Protein AF-A0A6G0IVD2-F1 (afdb_monomer_lite)

Sequence (302 aa):
MQTMTFAIKEINQRSDLLPQLKLGFHIRDSCDDIPVSLRASFLLVNGQPESVHRDKGPESNLGCAAVQRTVSPVIIGDAASGVSMALLRSLGSFHIPLMASSKVIINFSGESEMQGILKEIQHRNITGLQWIASEAWATAKSLWTKFGHLLTGTLGFAIRRADVIPGLENHLTSLRPSYIHESAFLAEFWEEMFNCRLNGSVNSHSHDGDNYLDRLPCKGTEDLNDIYSPYSDVTQLRVSYNVYKAVYLVAHALQDMSNCIVGQGPFFPNGTCADPKLFKPWQLIHYMKRANFSALGEKVKF

InterPro domains:
  IPR000068 GPCR, family 3, extracellular calcium-sensing receptor-related [PR00592] (115-130)
  IPR000068 GPCR, family 3, extracellular calcium-sensing receptor-related [PR00592] (150-168)
  IPR000068 GPCR, family 3, extracellular calcium-sensing receptor-related [PR00592] (265-282)
  IPR000068 GPCR, family 3, extracellular calcium-sensing receptor-related [PTHR24061] (101-295)
  IPR000337 GPCR, family 3 [PR00248] (12-31)
  IPR000337 GPCR, family 3 [PR00248] (75-101)
  IPR001828 Receptor, ligand binding region [PF01094] (2-99)
  IPR001828 Receptor, ligand binding region [PF01094] (102-302)
  IPR028082 Periplasmic binding protein-like I [SSF53822] (2-302)

Foldseek 3Di:
DVVVVVVQVVQQPDCVHPVPDHDDDDDDDCVLDQVSLLVVLVCLQVLDDDPDPDPDDDDDPPPPPPPPRDRDQEAEDDQDQVNQVSNCVVCVVVVRHYHYPANEDEDDDAPVVVVVVLVVCVVVVPADHEYEYEQRCPPPVVCCVVRVRRCPNYHYDHFDFDDQDPCPLVVQFVDAPVVCVVDLVSQVVVCVQVVAHEPPRPDQDDDDPDGNVPHHHDPRPDTPVVGDDPSSPRVGDGVVVVVVVVVVLLVQLLVCLVVQDQQCAPDDDRRHGAHSVDGDPVNSVVSSQAGWDDDNNDIDHD

Organism: Larimichthys crocea (NCBI:txid215358)

Secondary structure (DSSP, 8-state):
-HHHHHHHHHHHH-SSSSTT----------TT-HHHHHHHHHHHHH-PPP-------------GGGS-----S-EE--SSHHHHHHHHHHHGGGT--EE-S--EEEE---HHHHHHHHHHHHHTT----EEEE-HHHHT-HHHHHHHHHHHTT-EE--PPPPPPPTTHHHHHHT--HHHHTT-HHHHHHHHHHHT-B-TT-------TT--GGGSPBP-S---GGGS--TTT-GGG-SHHHHHHHHHHHHHHHHHHHHTPPTTSSSBTTTTBPPPTTS--HHHHHHHHTT-EEEETTEEEE-

Radius of gyration: 32.36 Å; chains: 1; bounding box: 95×43×79 Å

Structure (mmCIF, N/CA/C/O backbone):
data_AF-A0A6G0IVD2-F1
#
_entry.id   AF-A0A6G0IVD2-F1
#
loop_
_atom_site.group_PDB
_atom_site.id
_atom_site.type_symbol
_atom_site.label_atom_id
_atom_site.label_alt_id
_atom_site.label_comp_id
_atom_site.label_asym_id
_atom_site.label_entity_id
_atom_site.label_seq_id
_atom_site.pdbx_PDB_ins_code
_atom_site.Cartn_x
_atom_site.Cartn_y
_atom_site.Cartn_z
_atom_site.occupancy
_atom_site.B_iso_or_equiv
_atom_site.auth_seq_id
_atom_site.auth_comp_id
_atom_site.auth_asym_id
_atom_site.auth_atom_id
_atom_site.pdbx_PDB_model_num
ATOM 1 N N . MET A 1 1 ? -39.033 0.202 12.783 1.00 75.81 1 MET A N 1
ATOM 2 C CA . MET A 1 1 ? -40.284 0.460 13.536 1.00 75.81 1 MET A CA 1
ATOM 3 C C . MET A 1 1 ? -41.008 -0.823 13.963 1.00 75.81 1 MET A C 1
ATOM 5 O O . MET A 1 1 ? -41.008 -1.117 15.149 1.00 75.81 1 MET A O 1
ATOM 9 N N . GLN A 1 2 ? -41.584 -1.606 13.038 1.00 80.69 2 GLN A N 1
ATOM 10 C CA . GLN A 1 2 ? -42.438 -2.764 13.380 1.00 80.69 2 GLN A CA 1
ATOM 11 C C . GLN A 1 2 ? -41.741 -3.825 14.247 1.00 80.69 2 GLN A C 1
ATOM 13 O O . GLN A 1 2 ? -42.339 -4.340 15.187 1.00 80.69 2 GLN A O 1
ATOM 18 N N . THR A 1 3 ? -40.454 -4.082 14.004 1.00 80.69 3 THR A N 1
ATOM 19 C CA . THR A 1 3 ? -39.644 -5.014 14.804 1.00 80.69 3 THR A CA 1
ATOM 20 C C . THR A 1 3 ? -39.558 -4.612 16.280 1.00 80.69 3 THR A C 1
ATOM 22 O O . THR A 1 3 ? -39.657 -5.468 17.151 1.00 80.69 3 THR A O 1
ATOM 25 N N . MET A 1 4 ? -39.447 -3.312 16.580 1.00 76.62 4 MET A N 1
ATOM 26 C CA . MET A 1 4 ? -39.421 -2.808 17.961 1.00 76.62 4 MET A CA 1
ATOM 27 C C . MET A 1 4 ? -40.773 -3.024 18.648 1.00 76.62 4 MET A C 1
ATOM 29 O O . MET A 1 4 ? -40.829 -3.500 19.779 1.00 76.62 4 MET A O 1
ATOM 33 N N . THR A 1 5 ? -41.873 -2.731 17.948 1.00 84.62 5 THR A N 1
ATOM 34 C CA . THR A 1 5 ? -43.230 -2.970 18.459 1.00 84.62 5 THR A CA 1
ATOM 35 C C . THR A 1 5 ? -43.494 -4.456 18.699 1.00 84.62 5 THR A C 1
ATOM 37 O O . THR A 1 5 ? -44.097 -4.809 19.712 1.00 84.62 5 THR A O 1
ATOM 40 N N . PHE A 1 6 ? -43.043 -5.325 17.792 1.00 88.81 6 PHE A N 1
ATOM 41 C CA . PHE A 1 6 ? -43.153 -6.774 17.939 1.00 88.81 6 PHE A CA 1
ATOM 42 C C . PHE A 1 6 ? -42.376 -7.274 19.164 1.00 88.81 6 PHE A C 1
ATOM 44 O O . PHE A 1 6 ? -42.973 -7.912 20.028 1.00 88.81 6 PHE A O 1
ATOM 51 N N . ALA A 1 7 ? -41.098 -6.902 19.295 1.00 84.62 7 ALA A N 1
ATOM 52 C CA . ALA A 1 7 ? -40.253 -7.322 20.413 1.00 84.62 7 ALA A CA 1
ATOM 53 C C . ALA A 1 7 ? -40.825 -6.892 21.774 1.00 84.62 7 ALA A C 1
ATOM 55 O O . ALA A 1 7 ? -40.845 -7.675 22.718 1.00 84.62 7 ALA A O 1
ATOM 56 N N . ILE A 1 8 ? -41.364 -5.673 21.877 1.00 85.81 8 ILE A N 1
ATOM 57 C CA . ILE A 1 8 ? -42.001 -5.200 23.115 1.00 85.81 8 ILE A CA 1
ATOM 58 C C . ILE A 1 8 ? -43.264 -6.004 23.444 1.00 85.81 8 ILE A C 1
ATOM 60 O O . ILE A 1 8 ? -43.488 -6.348 24.605 1.00 85.81 8 ILE A O 1
ATOM 64 N N . LYS A 1 9 ? -44.093 -6.319 22.442 1.00 89.12 9 LYS A N 1
ATOM 65 C CA . LYS A 1 9 ? -45.284 -7.158 22.644 1.00 89.12 9 LYS A CA 1
ATOM 66 C C . LYS A 1 9 ? -44.904 -8.559 23.113 1.00 89.12 9 LYS A C 1
ATOM 68 O O . LYS A 1 9 ? -45.531 -9.052 24.044 1.00 89.12 9 LYS A O 1
ATOM 73 N N . GLU A 1 10 ? -43.878 -9.150 22.509 1.00 93.38 10 GLU A N 1
ATOM 74 C CA . GLU A 1 10 ? -43.356 -10.463 22.888 1.00 93.38 10 GLU A CA 1
ATOM 75 C C . GLU A 1 10 ? -42.824 -10.462 24.330 1.00 93.38 10 GLU A C 1
ATOM 77 O O . GLU A 1 10 ? -43.251 -11.283 25.139 1.00 93.38 10 GLU A O 1
ATOM 82 N N . ILE A 1 11 ? -41.975 -9.491 24.699 1.00 87.44 11 ILE A N 1
ATOM 83 C CA . ILE A 1 11 ? -41.446 -9.358 26.069 1.00 87.44 11 ILE A CA 1
ATOM 84 C C . ILE A 1 11 ? -42.587 -9.197 27.075 1.00 87.44 11 ILE A C 1
ATOM 86 O O . ILE A 1 11 ? -42.607 -9.870 28.098 1.00 87.44 11 ILE A O 1
ATOM 90 N N . ASN A 1 12 ? -43.583 -8.366 26.767 1.00 89.75 12 ASN A N 1
ATOM 91 C CA . ASN A 1 12 ? -44.727 -8.157 27.651 1.00 89.75 12 ASN A CA 1
ATOM 92 C C . ASN A 1 12 ? -45.618 -9.403 27.815 1.00 89.75 12 ASN A C 1
ATOM 94 O O . ASN A 1 12 ? -46.465 -9.408 28.711 1.00 89.75 12 ASN A O 1
ATOM 98 N N . GLN A 1 13 ? -45.489 -10.420 26.960 1.00 91.75 13 GLN A N 1
ATOM 99 C CA . GLN A 1 13 ? -46.221 -11.689 27.056 1.00 91.75 13 GLN A CA 1
ATOM 100 C C . GLN A 1 13 ? -45.436 -12.778 27.798 1.00 91.75 13 GLN A C 1
ATOM 102 O O . GLN A 1 13 ? -46.017 -13.798 28.166 1.00 91.75 13 GLN A O 1
ATOM 107 N N . ARG A 1 14 ? -44.140 -12.568 28.045 1.00 92.12 14 ARG A N 1
ATOM 108 C CA . ARG A 1 14 ? -43.290 -13.515 28.764 1.00 92.12 14 ARG A CA 1
ATOM 109 C C . ARG A 1 14 ? -43.532 -13.448 30.269 1.00 92.12 14 ARG A C 1
ATOM 111 O O . ARG A 1 14 ? -43.617 -12.376 30.858 1.00 92.12 14 ARG A O 1
ATOM 118 N N . SER A 1 15 ? -43.618 -14.615 30.902 1.00 89.94 15 SER A N 1
ATOM 119 C CA . SER A 1 15 ? -43.735 -14.746 32.361 1.00 89.94 15 SER A CA 1
ATOM 120 C C . SER A 1 15 ? -42.379 -14.833 33.064 1.00 89.94 15 SER A C 1
ATOM 122 O O . SER A 1 15 ? -42.303 -14.681 34.278 1.00 89.94 15 SER A O 1
ATOM 124 N N . ASP A 1 16 ? -41.310 -15.102 32.317 1.00 89.56 16 ASP A N 1
ATOM 125 C CA . ASP A 1 16 ? -39.945 -15.261 32.820 1.00 89.56 16 ASP A CA 1
ATOM 126 C C . ASP A 1 16 ? -39.105 -13.977 32.712 1.00 89.56 16 ASP A C 1
ATOM 128 O O . ASP A 1 16 ? -38.050 -13.871 33.333 1.00 89.56 16 ASP A O 1
ATOM 132 N N . LEU A 1 17 ? -39.582 -12.979 31.962 1.00 71.81 17 LEU A N 1
ATOM 133 C CA . LEU A 1 17 ? -38.894 -11.714 31.735 1.00 71.81 17 LEU A CA 1
ATOM 134 C C . LEU A 1 17 ? -39.847 -10.544 31.995 1.00 71.81 17 LEU A C 1
ATOM 136 O O . LEU A 1 17 ? -40.847 -10.396 31.308 1.00 71.81 17 LEU A O 1
ATOM 140 N N . LEU A 1 18 ? -39.509 -9.702 32.977 1.00 80.12 18 LEU A N 1
ATOM 141 C CA . LEU A 1 18 ? -40.326 -8.562 33.423 1.00 80.12 18 LEU A CA 1
ATOM 142 C C . LEU A 1 18 ? -41.772 -8.928 33.851 1.00 80.12 18 LEU A C 1
ATOM 144 O O . LEU A 1 18 ? -42.707 -8.216 33.495 1.00 80.12 18 LEU A O 1
ATOM 148 N N . PRO A 1 19 ? -41.998 -9.966 34.681 1.00 77.75 19 PRO A N 1
ATOM 149 C CA . PRO A 1 19 ? -43.351 -10.446 35.002 1.00 77.75 19 PRO A CA 1
ATOM 150 C C . PRO A 1 19 ? -44.253 -9.416 35.704 1.00 77.75 19 PRO A C 1
ATOM 152 O O . PRO A 1 19 ? -45.474 -9.543 35.674 1.00 77.75 19 PRO A O 1
ATOM 155 N N . GLN A 1 20 ? -43.665 -8.399 36.342 1.00 85.69 20 GLN A N 1
ATOM 156 C CA . GLN A 1 20 ? -44.378 -7.345 37.077 1.00 85.69 20 GLN A CA 1
ATOM 157 C C . GLN A 1 20 ? -44.315 -5.973 36.386 1.00 85.69 20 GLN A C 1
ATOM 159 O O . GLN A 1 20 ? -44.771 -4.979 36.947 1.00 85.69 20 GLN A O 1
ATOM 164 N N . LEU A 1 21 ? -43.742 -5.894 35.181 1.00 81.38 21 LEU A N 1
ATOM 165 C CA . LEU A 1 21 ? -43.544 -4.640 34.458 1.00 81.38 21 LEU A CA 1
ATOM 166 C C . LEU A 1 21 ? -44.062 -4.769 33.023 1.00 81.38 21 LEU A C 1
ATOM 168 O O . LEU A 1 21 ? -43.983 -5.824 32.403 1.00 81.38 21 LEU A O 1
ATOM 172 N N . LYS A 1 22 ? -44.597 -3.673 32.479 1.00 81.44 22 LYS A N 1
ATOM 173 C CA . LYS A 1 22 ? -44.990 -3.586 31.069 1.00 81.44 22 LYS A CA 1
ATOM 174 C C . LYS A 1 22 ? -44.161 -2.513 30.387 1.00 81.44 22 LYS A C 1
ATOM 176 O O . LYS A 1 22 ? -44.153 -1.361 30.815 1.00 81.44 22 LYS A O 1
ATOM 181 N N . LEU A 1 23 ? -43.475 -2.895 29.320 1.00 81.00 23 LEU A N 1
ATOM 182 C CA . LEU A 1 23 ? -42.737 -1.974 28.470 1.00 81.00 23 LEU A CA 1
ATOM 183 C C . LEU A 1 23 ? -43.711 -1.216 27.561 1.00 81.00 23 LEU A C 1
ATOM 185 O O . LEU A 1 23 ? -44.503 -1.828 26.840 1.00 81.00 23 LEU A O 1
ATOM 189 N N . GLY A 1 24 ? -43.636 0.113 27.594 1.00 80.06 24 GLY A N 1
ATOM 190 C CA . GLY A 1 24 ? -44.253 1.011 26.616 1.00 80.06 24 GLY A CA 1
ATOM 191 C C . GLY A 1 24 ? -43.227 1.510 25.595 1.00 80.06 24 GLY A C 1
ATOM 192 O O . GLY A 1 24 ? -42.028 1.288 25.750 1.00 80.06 24 GLY A O 1
ATOM 193 N N . PHE A 1 25 ? -43.684 2.196 24.548 1.00 79.56 25 PHE A N 1
ATOM 194 C CA . PHE A 1 25 ? -42.800 2.824 23.565 1.00 79.56 25 PHE A CA 1
ATOM 195 C C . PHE A 1 25 ? -43.390 4.117 23.013 1.00 79.56 25 PHE A C 1
ATOM 197 O O . PHE A 1 25 ? -44.599 4.229 22.822 1.00 79.56 25 PHE A O 1
ATOM 204 N N . HIS A 1 26 ? -42.509 5.057 22.680 1.00 78.62 26 HIS A N 1
ATOM 205 C CA . HIS A 1 26 ? -42.806 6.218 21.852 1.00 78.62 26 HIS A CA 1
ATOM 206 C C . HIS A 1 26 ? -41.935 6.134 20.599 1.00 78.62 26 HIS A C 1
ATOM 208 O O . HIS A 1 26 ? -40.718 5.999 20.700 1.00 78.62 26 HIS A O 1
ATOM 214 N N . ILE A 1 27 ? -42.555 6.189 19.423 1.00 78.81 27 ILE A N 1
ATOM 215 C CA . ILE A 1 27 ? -41.851 6.116 18.141 1.00 78.81 27 ILE A CA 1
ATOM 216 C C . ILE A 1 27 ? -41.945 7.484 17.475 1.00 78.81 27 ILE A C 1
ATOM 218 O O . ILE A 1 27 ? -43.021 8.078 17.411 1.00 78.81 27 ILE A O 1
ATOM 222 N N . ARG A 1 28 ? -40.806 7.975 16.993 1.00 79.62 28 ARG A N 1
ATOM 223 C CA . ARG A 1 28 ? -40.687 9.207 16.216 1.00 79.62 28 ARG A CA 1
ATOM 224 C C . ARG A 1 28 ? -39.923 8.903 14.934 1.00 79.62 28 ARG A C 1
ATOM 226 O O . ARG A 1 28 ? -39.031 8.058 14.952 1.00 79.62 28 ARG A O 1
ATOM 233 N N . ASP A 1 29 ? -40.302 9.572 13.855 1.00 77.56 29 ASP A N 1
ATOM 234 C CA . ASP A 1 29 ? -39.567 9.518 12.595 1.00 77.56 29 ASP A CA 1
ATOM 235 C C . ASP A 1 29 ? -38.358 10.457 12.673 1.00 77.56 29 ASP A C 1
ATOM 237 O O . ASP A 1 29 ? -38.483 11.586 13.157 1.00 77.56 29 ASP A O 1
ATOM 241 N N . SER A 1 30 ? -37.191 9.974 12.256 1.00 76.06 30 SER A N 1
ATOM 242 C CA . SER A 1 30 ? -35.969 10.775 12.169 1.00 76.06 30 SER A CA 1
ATOM 243 C C . SER A 1 30 ? -35.808 11.449 10.809 1.00 76.06 30 SER A C 1
ATOM 245 O O . SER A 1 30 ? -35.020 12.387 10.702 1.00 76.06 30 SER A O 1
ATOM 247 N N . CYS A 1 31 ? -36.537 10.988 9.781 1.00 80.50 31 CYS A N 1
ATOM 248 C CA . CYS A 1 31 ? -36.428 11.438 8.391 1.00 80.50 31 CYS A CA 1
ATOM 249 C C . CYS A 1 31 ? -34.998 11.402 7.810 1.00 80.50 31 CYS A C 1
ATOM 251 O O . CYS A 1 31 ? -34.747 12.067 6.808 1.00 80.50 31 CYS A O 1
ATOM 253 N N . ASP A 1 32 ? -34.070 10.669 8.442 1.00 71.69 32 ASP A N 1
ATOM 254 C CA . ASP A 1 32 ? -32.624 10.723 8.166 1.00 71.69 32 ASP A CA 1
ATOM 255 C C . ASP A 1 32 ? -32.038 12.159 8.196 1.00 71.69 32 ASP A C 1
ATOM 257 O O . ASP A 1 32 ? -31.077 12.487 7.500 1.00 71.69 32 ASP A O 1
ATOM 261 N N . ASP A 1 33 ? -32.630 13.049 9.005 1.00 80.56 33 ASP A N 1
ATOM 262 C CA . ASP A 1 33 ? -32.243 14.458 9.124 1.00 80.56 33 ASP A CA 1
ATOM 263 C C . ASP A 1 33 ? -31.848 14.811 10.567 1.00 80.56 33 ASP A C 1
ATOM 265 O O . ASP A 1 33 ? -32.563 14.534 11.535 1.00 80.56 33 ASP A O 1
ATOM 269 N N . ILE A 1 34 ? -30.683 15.448 10.727 1.00 78.81 34 ILE A N 1
ATOM 270 C CA . ILE A 1 34 ? -30.096 15.735 12.045 1.00 78.81 34 ILE A CA 1
ATOM 271 C C . ILE A 1 34 ? -30.976 16.700 12.869 1.00 78.81 34 ILE A C 1
ATOM 273 O O . ILE A 1 34 ? -31.310 16.348 14.006 1.00 78.81 34 ILE A O 1
ATOM 277 N N . PRO A 1 35 ? -31.366 17.894 12.370 1.00 84.00 35 PRO A N 1
ATOM 278 C CA . PRO A 1 35 ? -32.280 18.788 13.085 1.00 84.00 35 PRO A CA 1
ATOM 279 C C . PRO A 1 35 ? -33.613 18.144 13.483 1.00 84.00 35 PRO A C 1
ATOM 281 O O . PRO A 1 35 ? -34.048 18.306 14.630 1.00 84.00 35 PRO A O 1
ATOM 284 N N . VAL A 1 36 ? -34.254 17.409 12.567 1.00 81.44 36 VAL A N 1
ATOM 285 C CA . VAL A 1 36 ? -35.531 16.722 12.831 1.00 81.44 36 VAL A CA 1
ATOM 286 C C . VAL A 1 36 ? -35.353 15.674 13.922 1.00 81.44 36 VAL A C 1
ATOM 288 O O . VAL A 1 36 ? -36.104 15.671 14.904 1.00 81.44 36 VAL A O 1
ATOM 291 N N . SER A 1 37 ? -34.319 14.841 13.813 1.00 82.62 37 SER A N 1
ATOM 292 C CA . SER A 1 37 ? -34.060 13.789 14.788 1.00 82.62 37 SER A CA 1
ATOM 293 C C . SER A 1 37 ? -33.683 14.342 16.164 1.00 82.62 37 SER A C 1
ATOM 295 O O . SER A 1 37 ? -34.155 13.820 17.172 1.00 82.62 37 SER A O 1
ATOM 297 N N . LEU A 1 38 ? -32.883 15.412 16.242 1.00 83.31 38 LEU A N 1
ATOM 298 C CA . LEU A 1 38 ? -32.557 16.076 17.511 1.00 83.31 38 LEU A CA 1
ATOM 299 C C . LEU A 1 38 ? -33.809 16.629 18.184 1.00 83.31 38 LEU A C 1
ATOM 301 O O . LEU A 1 38 ? -34.017 16.409 19.379 1.00 83.31 38 LEU A O 1
ATOM 305 N N . ARG A 1 39 ? -34.673 17.308 17.419 1.00 83.12 39 ARG A N 1
ATOM 306 C CA . ARG A 1 39 ? -35.954 17.808 17.926 1.00 83.12 39 ARG A CA 1
ATOM 307 C C . ARG A 1 39 ? -36.810 16.659 18.453 1.00 83.12 39 ARG A C 1
ATOM 309 O O . ARG A 1 39 ? -37.307 16.745 19.574 1.00 83.12 39 ARG A O 1
ATOM 316 N N . ALA A 1 40 ? -36.948 15.580 17.685 1.00 81.06 40 ALA A N 1
ATOM 317 C CA . ALA A 1 40 ? -37.699 14.397 18.090 1.00 81.06 40 ALA A CA 1
ATOM 318 C C . ALA A 1 40 ? -37.148 13.781 19.387 1.00 81.06 40 ALA A C 1
ATOM 320 O O . ALA A 1 40 ? -37.921 13.497 20.304 1.00 81.06 40 ALA A O 1
ATOM 321 N N . SER A 1 41 ? -35.826 13.643 19.508 1.00 80.19 41 SER A N 1
ATOM 322 C CA . SER A 1 41 ? -35.181 13.149 20.724 1.00 80.19 41 SER A CA 1
ATOM 323 C C . SER A 1 41 ? -35.415 14.061 21.925 1.00 80.19 41 SER A C 1
ATOM 325 O O . SER A 1 41 ? -35.804 13.569 22.979 1.00 80.19 41 SER A O 1
ATOM 327 N N . PHE A 1 42 ? -35.277 15.382 21.790 1.00 80.50 42 PHE A N 1
ATOM 328 C CA . PHE A 1 42 ? -35.569 16.294 22.900 1.00 80.50 42 PHE A CA 1
ATOM 329 C C . PHE A 1 42 ? -37.040 16.257 23.326 1.00 80.50 42 PHE A C 1
ATOM 331 O O . PHE A 1 42 ? -37.322 16.363 24.517 1.00 80.50 42 PHE A O 1
ATOM 338 N N . LEU A 1 43 ? -37.981 16.046 22.400 1.00 78.19 43 LEU A N 1
ATOM 339 C CA . LEU A 1 43 ? -39.391 15.844 22.753 1.00 78.19 43 LEU A CA 1
ATOM 340 C C . LEU A 1 43 ? -39.605 14.537 23.539 1.00 78.19 43 LEU A C 1
ATOM 342 O O . LEU A 1 43 ? -40.407 14.521 24.472 1.00 78.19 43 LEU A O 1
ATOM 346 N N . LEU A 1 44 ? -38.873 13.465 23.211 1.00 76.38 44 LEU A N 1
ATOM 347 C CA . LEU A 1 44 ? -38.909 12.196 23.956 1.00 76.38 44 LEU A CA 1
ATOM 348 C C . LEU A 1 44 ? -38.330 12.332 25.373 1.00 76.38 44 LEU A C 1
ATOM 350 O O . LEU A 1 44 ? -38.863 11.741 26.314 1.00 76.38 44 LEU A O 1
ATOM 354 N N . VAL A 1 45 ? -37.270 13.127 25.522 1.00 78.19 45 VAL A N 1
ATOM 355 C CA . VAL A 1 45 ? -36.562 13.352 26.792 1.00 78.19 45 VAL A CA 1
ATOM 356 C C . VAL A 1 45 ? -37.282 14.349 27.696 1.00 78.19 45 VAL A C 1
ATOM 358 O O . VAL A 1 45 ? -37.378 14.138 28.898 1.00 78.19 45 VAL A O 1
ATOM 361 N N . ASN A 1 46 ? -37.821 15.429 27.135 1.00 73.00 46 ASN A N 1
ATOM 362 C CA . ASN A 1 46 ? -38.500 16.463 27.919 1.00 73.00 46 ASN A CA 1
ATOM 363 C C . ASN A 1 46 ? -39.994 16.171 28.110 1.00 73.00 46 ASN A C 1
ATOM 365 O O . ASN A 1 46 ? -40.671 16.893 28.841 1.00 73.00 46 ASN A O 1
ATOM 369 N N . GLY A 1 47 ? -40.540 15.164 27.418 1.00 64.62 47 GLY A N 1
ATOM 370 C CA . GLY A 1 47 ? -41.968 14.846 27.445 1.00 64.62 47 GLY A CA 1
ATOM 371 C C . GLY A 1 47 ? -42.859 15.973 26.907 1.00 64.62 47 GLY A C 1
ATOM 372 O O . GLY A 1 47 ? -44.047 16.011 27.226 1.00 64.62 47 GLY A O 1
ATOM 373 N N . GLN A 1 48 ? -42.315 16.918 26.128 1.00 59.69 48 GLN A N 1
ATOM 374 C CA . GLN A 1 48 ? -43.087 18.035 25.578 1.00 59.69 48 GLN A CA 1
ATOM 375 C C . GLN A 1 48 ? -43.898 17.611 24.340 1.00 59.69 48 GLN A C 1
ATOM 377 O O . GLN A 1 48 ? -43.419 16.815 23.528 1.00 59.69 48 GLN A O 1
ATOM 382 N N . PRO A 1 49 ? -45.129 18.132 24.165 1.00 55.97 49 PRO A N 1
ATOM 383 C CA . PRO A 1 49 ? -45.884 17.923 22.941 1.00 55.97 49 PRO A CA 1
ATOM 384 C C . PRO A 1 49 ? -45.240 18.684 21.781 1.00 55.97 49 PRO A C 1
ATOM 386 O O . PRO A 1 49 ? -44.674 19.763 21.946 1.00 55.97 49 PRO A O 1
ATOM 389 N N . GLU A 1 50 ? -45.377 18.130 20.585 1.00 53.31 50 GLU A N 1
ATOM 390 C CA . GLU A 1 50 ? -45.044 18.846 19.365 1.00 53.31 50 GLU A CA 1
ATOM 391 C C . GLU A 1 50 ? -46.043 19.996 19.192 1.00 53.31 50 GLU A C 1
ATOM 393 O O . GLU A 1 50 ? -47.253 19.803 19.332 1.00 53.31 50 GLU A O 1
ATOM 398 N N . SER A 1 51 ? -45.548 21.210 18.956 1.00 51.25 51 SER A N 1
ATOM 399 C CA . SER A 1 51 ? -46.393 22.374 18.705 1.00 51.25 51 SER A CA 1
ATOM 400 C C . SER A 1 51 ? -47.103 22.188 17.364 1.00 51.25 51 SER A C 1
ATOM 402 O O . SER A 1 51 ? -46.582 22.573 16.318 1.00 51.25 51 SER A O 1
ATOM 404 N N . VAL A 1 52 ? -48.282 21.571 17.380 1.00 48.38 52 VAL A N 1
ATOM 405 C CA . VAL A 1 52 ? -49.167 21.555 16.216 1.00 48.38 52 VAL A CA 1
ATOM 406 C C . VAL A 1 52 ? -49.595 23.000 15.985 1.00 48.38 52 VAL A C 1
ATOM 408 O O . VAL A 1 52 ? -50.295 23.581 16.819 1.00 48.38 52 VAL A O 1
ATOM 411 N N . HIS A 1 53 ? -49.155 23.604 14.880 1.00 41.25 53 HIS A N 1
ATOM 412 C CA . HIS A 1 53 ? -49.781 24.825 14.390 1.00 41.25 53 HIS A CA 1
ATOM 413 C C . HIS A 1 53 ? -51.255 24.496 14.134 1.00 41.25 53 HIS A C 1
ATOM 415 O O . HIS A 1 53 ? -51.594 23.776 13.201 1.00 41.25 53 HIS A O 1
ATOM 421 N N . ARG A 1 54 ? -52.124 24.947 15.044 1.00 42.22 54 ARG A N 1
ATOM 422 C CA . ARG A 1 54 ? -53.575 24.830 14.914 1.00 42.22 54 ARG A CA 1
ATOM 423 C C . ARG A 1 54 ? -54.021 25.691 13.738 1.00 42.22 54 ARG A C 1
ATOM 425 O O . ARG A 1 54 ? -54.173 26.901 13.902 1.00 42.22 54 ARG A O 1
ATOM 432 N N . ASP A 1 55 ? -54.312 25.058 12.609 1.00 38.91 55 ASP A N 1
ATOM 433 C CA . ASP A 1 55 ? -55.386 25.562 11.764 1.00 38.91 55 ASP A CA 1
ATOM 434 C C . ASP A 1 55 ? -56.689 25.488 12.572 1.00 38.91 55 ASP A C 1
ATOM 436 O O . ASP A 1 55 ? -57.026 24.473 13.189 1.00 38.91 55 ASP A O 1
ATOM 440 N N . LYS A 1 56 ? -57.361 26.634 12.683 1.00 41.81 56 LYS A N 1
ATOM 441 C CA . LYS A 1 56 ? -58.542 26.831 13.527 1.00 41.81 56 LYS A CA 1
ATOM 442 C C . LYS A 1 56 ? -59.754 26.118 12.913 1.00 41.81 56 LYS A C 1
ATOM 444 O O . LYS A 1 56 ? -60.351 26.633 11.976 1.00 41.81 56 LYS A O 1
ATOM 449 N N . GLY A 1 57 ? -60.159 24.991 13.497 1.00 38.25 57 GLY A N 1
ATOM 450 C CA . GLY A 1 57 ? -61.479 24.368 13.318 1.00 38.25 57 GLY A CA 1
ATOM 451 C C . GLY A 1 57 ? -62.159 24.142 14.679 1.00 38.25 57 GLY A C 1
ATOM 452 O O . GLY A 1 57 ? -61.443 23.965 15.671 1.00 38.25 57 GLY A O 1
ATOM 453 N N . PRO A 1 58 ? -63.501 24.214 14.778 1.00 48.38 58 PRO A N 1
ATOM 454 C CA . PRO A 1 58 ? -64.185 24.315 16.060 1.00 48.38 58 PRO A CA 1
ATOM 455 C C . PRO A 1 58 ? -64.349 22.955 16.755 1.00 48.38 58 PRO A C 1
ATOM 457 O O . PRO A 1 58 ? -64.679 21.951 16.137 1.00 48.38 58 PRO A O 1
ATOM 460 N N . GLU A 1 59 ? -64.141 23.001 18.070 1.00 47.03 59 GLU A N 1
ATOM 461 C CA . GLU A 1 59 ? -64.706 22.126 19.104 1.00 47.03 59 GLU A CA 1
ATOM 462 C C . GLU A 1 59 ? -64.464 20.609 19.018 1.00 47.03 59 GLU A C 1
ATOM 464 O O . GLU A 1 59 ? -65.310 19.813 18.626 1.00 47.03 59 GLU A O 1
ATOM 469 N N . SER A 1 60 ? -63.360 20.188 19.640 1.00 38.69 60 SER A N 1
ATOM 470 C CA . SER A 1 60 ? -63.366 18.981 20.469 1.00 38.69 60 SER A CA 1
ATOM 471 C C . SER A 1 60 ? -62.624 19.275 21.774 1.00 38.69 60 SER A C 1
ATOM 473 O O . SER A 1 60 ? -61.407 19.473 21.771 1.00 38.69 60 SER A O 1
ATOM 475 N N . ASN A 1 61 ? -63.345 19.296 22.898 1.00 42.31 61 ASN A N 1
ATOM 476 C CA . ASN A 1 61 ? -62.817 19.495 24.257 1.00 42.31 61 ASN A CA 1
ATOM 477 C C . ASN A 1 61 ? -61.999 18.296 24.788 1.00 42.31 61 ASN A C 1
ATOM 479 O O . ASN A 1 61 ? -61.931 18.061 25.991 1.00 42.31 61 ASN A O 1
ATOM 483 N N . LEU A 1 62 ? -61.315 17.558 23.911 1.00 45.78 62 LEU A N 1
ATOM 484 C CA . LEU A 1 62 ? -60.279 16.605 24.300 1.00 45.78 62 LEU A CA 1
ATOM 485 C C . LEU A 1 62 ? -58.912 17.282 24.150 1.00 45.78 62 LEU A C 1
ATOM 487 O O . LEU A 1 62 ? -58.132 17.013 23.241 1.00 45.78 62 LEU A O 1
ATOM 491 N N . GLY A 1 63 ? -58.639 18.253 25.021 1.00 42.91 63 GLY A N 1
ATOM 492 C CA . GLY A 1 63 ? -57.318 18.868 25.073 1.00 42.91 63 GLY A CA 1
ATOM 493 C C . GLY A 1 63 ? -56.258 17.825 25.437 1.00 42.91 63 GLY A C 1
ATOM 494 O O . GLY A 1 63 ? -56.460 17.032 26.356 1.00 42.91 63 GLY A O 1
ATOM 495 N N . CYS A 1 64 ? -55.086 17.881 24.794 1.00 49.00 64 CYS A N 1
ATOM 496 C CA . CYS A 1 64 ? -53.893 17.066 25.091 1.00 49.00 64 CYS A CA 1
ATOM 497 C C . CYS A 1 64 ? -53.353 17.204 26.536 1.00 49.00 64 CYS A C 1
ATOM 499 O O . CYS A 1 64 ? -52.230 16.785 26.819 1.00 49.00 64 CYS A O 1
ATOM 501 N N . ALA A 1 65 ? -54.104 17.831 27.442 1.00 43.28 65 ALA A N 1
ATOM 502 C CA . ALA A 1 65 ? -53.826 17.944 28.866 1.00 43.28 65 ALA A CA 1
ATOM 503 C C . ALA A 1 65 ? -53.989 16.606 29.615 1.00 43.28 65 ALA A C 1
ATOM 505 O O . ALA A 1 65 ? -53.404 16.455 30.680 1.00 43.28 65 ALA A O 1
ATOM 506 N N . ALA A 1 66 ? -54.724 15.636 29.052 1.00 38.84 66 ALA A N 1
ATOM 507 C CA . ALA A 1 66 ? -55.005 14.345 29.693 1.00 38.84 66 ALA A CA 1
ATOM 508 C C . ALA A 1 66 ? -53.977 13.230 29.406 1.00 38.84 66 ALA A C 1
ATOM 510 O O . ALA A 1 66 ? -54.064 12.157 29.997 1.00 38.84 66 ALA A O 1
ATOM 511 N N . VAL A 1 67 ? -52.996 13.443 28.520 1.00 49.16 67 VAL A N 1
ATOM 512 C CA . VAL A 1 67 ? -51.932 12.448 28.307 1.00 49.16 67 VAL A CA 1
ATOM 513 C C . VAL A 1 67 ? -50.885 12.651 29.391 1.00 49.16 67 VAL A C 1
ATOM 515 O O . VAL A 1 67 ? -50.156 13.641 29.370 1.00 49.16 67 VAL A O 1
ATOM 518 N N . GLN A 1 68 ? -50.820 11.733 30.352 1.00 48.31 68 GLN A N 1
ATOM 519 C CA . GLN A 1 68 ? -49.760 11.698 31.352 1.00 48.31 68 GLN A CA 1
ATOM 520 C C . GLN A 1 68 ? -48.426 11.490 30.624 1.00 48.31 68 GLN A C 1
ATOM 522 O O . GLN A 1 68 ? -48.162 10.430 30.060 1.00 48.31 68 GLN A O 1
ATOM 527 N N . ARG A 1 69 ? -47.640 12.566 30.523 1.00 58.25 69 ARG A N 1
ATOM 528 C CA . ARG A 1 69 ? -46.479 12.650 29.630 1.00 58.25 69 ARG A CA 1
ATOM 529 C C . ARG A 1 69 ? -45.288 11.960 30.278 1.00 58.25 69 ARG A C 1
ATOM 531 O O . ARG A 1 69 ? -44.662 12.514 31.177 1.00 58.25 69 ARG A O 1
ATOM 538 N N . THR A 1 70 ? -44.991 10.743 29.842 1.00 59.97 70 THR A N 1
ATOM 539 C CA . THR A 1 70 ? -43.854 9.972 30.346 1.00 59.97 70 THR A CA 1
ATOM 540 C C . THR A 1 70 ? -42.607 10.274 29.525 1.00 59.97 70 THR A C 1
ATOM 542 O O . THR A 1 70 ? -42.573 10.047 28.313 1.00 59.97 70 THR A O 1
ATOM 545 N N . VAL A 1 71 ? -41.575 10.784 30.194 1.00 73.00 71 VAL A N 1
ATOM 546 C CA . VAL A 1 71 ? -40.221 10.894 29.641 1.00 73.00 71 VAL A CA 1
ATOM 547 C C . VAL A 1 71 ? -39.742 9.506 29.222 1.00 73.00 71 VAL A C 1
ATOM 549 O O . VAL A 1 71 ? -39.998 8.524 29.918 1.00 73.00 71 VAL A O 1
ATOM 552 N N . SER A 1 72 ? -39.066 9.415 28.078 1.00 73.69 72 SER A N 1
ATOM 553 C CA . SER A 1 72 ? -38.456 8.164 27.619 1.00 73.69 72 SER A CA 1
ATOM 554 C C . SER A 1 72 ? -37.050 8.043 28.217 1.00 73.69 72 SER A C 1
ATOM 556 O O . SER A 1 72 ? -36.170 8.804 27.817 1.00 73.69 72 SER A O 1
ATOM 558 N N . PRO A 1 73 ? -36.811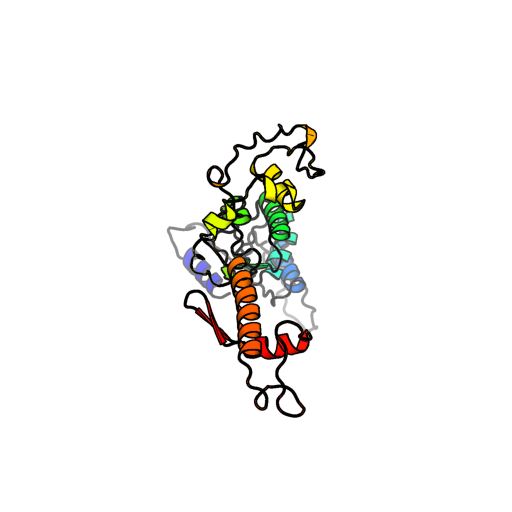 7.119 29.168 1.00 70.25 73 PRO A N 1
ATOM 559 C CA . PRO A 1 73 ? -35.513 7.001 29.834 1.00 70.25 73 PRO A CA 1
ATOM 560 C C . PRO A 1 73 ? -34.438 6.361 28.946 1.00 70.25 73 PRO A C 1
ATOM 562 O O . PRO A 1 73 ? -33.267 6.410 29.294 1.00 70.25 73 PRO A O 1
ATOM 565 N N . VAL A 1 74 ? -34.824 5.743 27.825 1.00 75.75 74 VAL A N 1
ATOM 566 C CA . VAL A 1 74 ? -33.937 5.071 26.866 1.00 75.75 74 VAL A CA 1
ATOM 567 C C . VAL A 1 74 ? -34.439 5.360 25.453 1.00 75.75 74 VAL A C 1
ATOM 569 O O . VAL A 1 74 ? -35.648 5.331 25.212 1.00 75.75 74 VAL A O 1
ATOM 572 N N . ILE A 1 75 ? -33.520 5.613 24.518 1.00 79.12 75 ILE A N 1
ATOM 573 C CA . ILE A 1 75 ? -33.827 5.837 23.099 1.00 79.12 75 ILE A CA 1
ATOM 574 C C . ILE A 1 75 ? -33.141 4.748 22.261 1.00 79.12 75 ILE A C 1
ATOM 576 O O . ILE A 1 75 ? -31.976 4.421 22.480 1.00 79.12 75 ILE A O 1
ATOM 580 N N . ILE A 1 76 ? -33.866 4.174 21.297 1.00 72.75 76 ILE A N 1
ATOM 581 C CA . ILE A 1 76 ? -33.368 3.153 20.363 1.00 72.75 76 ILE A CA 1
ATOM 582 C C . ILE A 1 76 ? -33.484 3.719 18.939 1.00 72.75 76 ILE A C 1
ATOM 584 O O . ILE A 1 76 ? -34.582 4.077 18.519 1.00 72.75 76 ILE A O 1
ATOM 588 N N . GLY A 1 77 ? -32.368 3.811 18.212 1.00 71.69 77 GLY A N 1
ATOM 589 C CA . GLY A 1 77 ? -32.229 4.519 16.928 1.00 71.69 77 GLY A CA 1
ATOM 590 C C . GLY A 1 77 ? -31.037 5.492 16.933 1.00 71.69 77 GLY A C 1
ATOM 591 O O . GLY A 1 77 ? -30.438 5.720 17.978 1.00 71.69 77 GLY A O 1
ATOM 592 N N . ASP A 1 78 ? -30.603 6.061 15.810 1.00 64.75 78 ASP A N 1
ATOM 593 C CA . ASP A 1 78 ? -31.039 5.865 14.417 1.00 64.75 78 ASP A CA 1
ATOM 594 C C . ASP A 1 78 ? -30.147 4.814 13.697 1.00 64.75 78 ASP A C 1
ATOM 596 O O . ASP A 1 78 ? -29.091 4.410 14.199 1.00 64.75 78 ASP A O 1
ATOM 600 N N . ALA A 1 79 ? -30.566 4.328 12.531 1.00 59.16 79 ALA A N 1
ATOM 601 C CA . ALA A 1 79 ? -29.755 3.529 11.617 1.00 59.16 79 ALA A CA 1
ATOM 602 C C . ALA A 1 79 ? -28.642 4.366 10.959 1.00 59.16 79 ALA A C 1
ATOM 604 O O . ALA A 1 79 ? -27.528 3.873 10.773 1.00 59.16 79 ALA A O 1
ATOM 605 N N . ALA A 1 80 ? -28.900 5.639 10.650 1.00 60.94 80 ALA A N 1
ATOM 606 C CA . ALA A 1 80 ? -27.900 6.500 10.032 1.00 60.94 80 ALA A CA 1
ATOM 607 C C . ALA A 1 80 ? -26.825 6.951 11.032 1.00 60.94 80 ALA A C 1
ATOM 609 O O . ALA A 1 80 ? -27.107 7.596 12.047 1.00 60.94 80 ALA A O 1
ATOM 610 N N . SER A 1 81 ? -25.558 6.648 10.725 1.00 64.88 81 SER A N 1
ATOM 611 C CA . SER A 1 81 ? -24.416 6.936 11.602 1.00 64.88 81 SER A CA 1
ATOM 612 C C . SER A 1 81 ? -24.296 8.426 11.948 1.00 64.88 81 SER A C 1
ATOM 614 O O . SER A 1 81 ? -23.974 8.767 13.085 1.00 64.88 81 SER A O 1
ATOM 616 N N . GLY A 1 82 ? -24.560 9.320 10.984 1.00 68.75 82 GLY A N 1
ATOM 617 C CA . GLY A 1 82 ? -24.460 10.773 11.170 1.00 68.75 82 GLY A CA 1
ATOM 618 C C . GLY A 1 82 ? -25.476 11.310 12.180 1.00 68.75 82 GLY A C 1
ATOM 619 O O . GLY A 1 82 ? -25.101 12.018 13.118 1.00 68.75 82 GLY A O 1
ATOM 620 N N . VAL A 1 83 ? -26.738 10.898 12.038 1.00 72.69 83 VAL A N 1
ATOM 621 C CA . VAL A 1 83 ? -27.829 11.247 12.957 1.00 72.69 83 VAL A CA 1
ATOM 622 C C . VAL A 1 83 ? -27.567 10.678 14.350 1.00 72.69 83 VAL A C 1
ATOM 624 O O . VAL A 1 83 ? -27.572 11.421 15.331 1.00 72.69 83 VAL A O 1
ATOM 627 N N . SER A 1 84 ? -27.214 9.395 14.445 1.00 74.44 84 SER A N 1
ATOM 628 C CA . SER A 1 84 ? -26.880 8.743 15.718 1.00 74.44 84 SER A CA 1
ATOM 629 C C . SER A 1 84 ? -25.720 9.411 16.456 1.00 74.44 84 SER A C 1
ATOM 631 O O . SER A 1 84 ? -25.766 9.554 17.678 1.00 74.44 84 SER A O 1
ATOM 633 N N . MET A 1 85 ? -24.690 9.868 15.740 1.00 71.62 85 MET A N 1
ATOM 634 C CA . MET A 1 85 ? -23.571 10.593 16.346 1.00 71.62 85 MET A CA 1
ATOM 635 C C . MET A 1 85 ? -23.967 11.990 16.832 1.00 71.62 85 MET A C 1
ATOM 637 O O . MET A 1 85 ? -23.522 12.401 17.907 1.00 71.62 85 MET A O 1
ATOM 641 N N . ALA A 1 86 ? -24.802 12.712 16.079 1.00 75.69 86 ALA A N 1
ATOM 642 C CA . ALA A 1 86 ? -25.334 14.000 16.516 1.00 75.69 86 ALA A CA 1
ATOM 643 C C . ALA A 1 86 ? -26.189 13.842 17.784 1.00 75.69 86 ALA A C 1
ATOM 645 O O . ALA A 1 86 ? -25.969 14.549 18.768 1.00 75.69 86 ALA A O 1
ATOM 646 N N . LEU A 1 87 ? -27.077 12.843 17.807 1.00 74.62 87 LEU A N 1
ATOM 647 C CA . LEU A 1 87 ? -27.881 12.500 18.978 1.00 74.62 87 LEU A CA 1
ATOM 648 C C . LEU A 1 87 ? -27.021 12.103 20.182 1.00 74.62 87 LEU A C 1
ATOM 650 O O . LEU A 1 87 ? -27.258 12.612 21.273 1.00 74.62 87 LEU A O 1
ATOM 654 N N . LEU A 1 88 ? -26.004 11.250 20.007 1.00 74.69 88 LEU A N 1
ATOM 655 C CA . LEU A 1 88 ? -25.096 10.853 21.094 1.00 74.69 88 LEU A CA 1
ATOM 656 C C . LEU A 1 88 ? -24.392 12.054 21.724 1.00 74.69 88 LEU A C 1
ATOM 658 O O . LEU A 1 88 ? -24.288 12.132 22.946 1.00 74.69 88 LEU A O 1
ATOM 662 N N . ARG A 1 89 ? -23.916 12.996 20.904 1.00 79.94 89 ARG A N 1
ATOM 663 C CA . ARG A 1 89 ? -23.248 14.206 21.402 1.00 79.94 89 ARG A CA 1
ATOM 664 C C . ARG A 1 89 ? -24.205 15.104 22.180 1.00 79.94 89 ARG A C 1
ATOM 666 O O . ARG A 1 89 ? -23.815 15.632 23.215 1.00 79.94 89 ARG A O 1
ATOM 673 N N . SER A 1 90 ? -25.436 15.264 21.704 1.00 80.69 90 SER A N 1
ATOM 674 C CA . SER A 1 90 ? -26.424 16.136 22.346 1.00 80.69 90 SER A CA 1
ATOM 675 C C . SER A 1 90 ? -27.076 15.513 23.582 1.00 80.69 90 SER A C 1
ATOM 677 O O . SER A 1 90 ? -27.326 16.214 24.557 1.00 80.69 90 SER A O 1
ATOM 679 N N . LEU A 1 91 ? -27.343 14.207 23.563 1.00 75.69 91 LEU A N 1
ATOM 680 C CA . LEU A 1 91 ? -28.001 13.485 24.656 1.00 75.69 91 LEU A CA 1
ATOM 681 C C . LEU A 1 91 ? -27.023 12.962 25.710 1.00 75.69 91 LEU A C 1
ATOM 683 O O . LEU A 1 91 ? -27.428 12.722 26.847 1.00 75.69 91 LEU A O 1
ATOM 687 N N . GLY A 1 92 ? -25.739 12.817 25.365 1.00 67.62 92 GLY A N 1
ATOM 688 C CA . GLY A 1 92 ? -24.703 12.324 26.273 1.00 67.62 92 GLY A CA 1
ATOM 689 C C . GLY A 1 92 ? -24.579 13.153 27.553 1.00 67.62 92 GLY A C 1
ATOM 690 O O . GLY A 1 92 ? -24.399 12.590 28.628 1.00 67.62 92 GLY A O 1
ATOM 691 N N . SER A 1 93 ? -24.783 14.473 27.475 1.00 72.56 93 SER A N 1
ATOM 692 C CA . SER A 1 93 ? -24.795 15.360 28.650 1.00 72.56 93 SER A CA 1
ATOM 693 C C . SER A 1 93 ? -25.948 15.083 29.626 1.00 72.56 93 SER A C 1
ATOM 695 O O . SER A 1 93 ? -25.850 15.435 30.799 1.00 72.56 93 SER A O 1
ATOM 697 N N . PHE A 1 94 ? -27.021 14.431 29.171 1.00 71.00 94 PHE A N 1
ATOM 698 C CA . PHE A 1 94 ? -28.200 14.100 29.977 1.00 71.00 94 PHE A CA 1
ATOM 699 C C . PHE A 1 94 ? -28.172 12.664 30.525 1.00 71.00 94 PHE A C 1
ATOM 701 O O . PHE A 1 94 ? -29.125 12.254 31.181 1.00 71.00 94 PHE A O 1
ATOM 708 N N . HIS A 1 95 ? -27.091 11.907 30.285 1.00 71.00 95 HIS A N 1
ATOM 709 C CA . HIS A 1 95 ? -26.933 10.506 30.709 1.00 71.00 95 HIS A CA 1
ATOM 710 C C . HIS A 1 95 ? -28.051 9.568 30.211 1.00 71.00 95 HIS A C 1
ATOM 712 O O . HIS A 1 95 ? -28.398 8.592 30.874 1.00 71.00 95 HIS A O 1
ATOM 718 N N . ILE A 1 96 ? -28.612 9.846 29.031 1.00 68.50 96 ILE A N 1
ATOM 719 C CA . ILE A 1 96 ? -29.695 9.046 28.441 1.00 68.50 96 ILE A CA 1
ATOM 720 C C . ILE A 1 96 ? -29.091 7.981 27.519 1.00 68.50 96 ILE A C 1
ATOM 722 O O . ILE A 1 96 ? -28.410 8.343 26.555 1.00 68.50 96 ILE A O 1
ATOM 726 N N . PRO A 1 97 ? -29.323 6.677 27.763 1.00 63.66 97 PRO A N 1
ATOM 727 C CA . PRO A 1 97 ? -28.807 5.617 26.905 1.00 63.66 97 PRO A CA 1
ATOM 728 C C . PRO A 1 97 ? -29.411 5.691 25.493 1.00 63.66 97 PRO A C 1
ATOM 730 O O . PRO A 1 97 ? -30.629 5.576 25.329 1.00 63.66 97 PRO A O 1
ATOM 733 N N . LEU A 1 98 ? -28.550 5.852 24.477 1.00 65.12 98 LEU A N 1
ATOM 734 C CA . LEU A 1 98 ? -28.906 5.733 23.059 1.00 65.12 98 LEU A CA 1
ATOM 735 C C . LEU A 1 98 ? -28.378 4.412 22.485 1.00 65.12 98 LEU A C 1
ATOM 737 O O . LEU A 1 98 ? -27.167 4.191 22.421 1.00 65.12 98 LEU A O 1
ATOM 741 N N . MET A 1 99 ? -29.288 3.565 22.008 1.00 60.91 99 MET A N 1
ATOM 742 C CA . MET A 1 99 ? -28.981 2.302 21.335 1.00 60.91 99 MET A CA 1
ATOM 743 C C . MET A 1 99 ? -29.148 2.475 19.817 1.00 60.91 99 MET A C 1
ATOM 745 O O . MET A 1 99 ? -30.238 2.278 19.283 1.00 60.91 99 MET A O 1
ATOM 749 N N . ALA A 1 100 ? -28.079 2.870 19.120 1.00 58.72 100 ALA A N 1
ATOM 750 C CA . ALA A 1 100 ? -28.062 3.000 17.657 1.00 58.72 100 ALA A CA 1
ATOM 751 C C . ALA A 1 100 ? -27.820 1.644 16.970 1.00 58.72 100 ALA A C 1
ATOM 753 O O . ALA A 1 100 ? -26.991 0.857 17.428 1.00 58.72 100 ALA A O 1
ATOM 754 N N . SER A 1 101 ? -28.517 1.382 15.856 1.00 53.97 101 SER A N 1
ATOM 755 C CA . SER A 1 101 ? -28.497 0.072 15.176 1.00 53.97 101 SER A CA 1
ATOM 756 C C . SER A 1 101 ? -27.268 -0.152 14.280 1.00 53.97 101 SER A C 1
ATOM 758 O O . SER A 1 101 ? -26.994 -1.296 13.923 1.00 53.97 101 SER A O 1
ATOM 760 N N . SER A 1 102 ? -26.520 0.899 13.923 1.00 53.34 102 SER A N 1
ATOM 761 C CA . SER A 1 102 ? -25.252 0.787 13.187 1.00 53.34 102 SER A CA 1
ATOM 762 C C . SER A 1 102 ? -24.359 2.012 13.397 1.00 53.34 102 SER A C 1
ATOM 764 O O . SER A 1 102 ? -24.742 3.130 13.070 1.00 53.34 102 SER A O 1
ATOM 766 N N . LYS A 1 103 ? -23.139 1.807 13.915 1.00 68.69 103 LYS A N 1
ATOM 767 C CA . LYS A 1 103 ? -22.080 2.832 13.991 1.00 68.69 103 LYS A CA 1
ATOM 768 C C . LYS A 1 103 ? -21.011 2.543 12.938 1.00 68.69 103 LYS A C 1
ATOM 770 O O . LYS A 1 103 ? -19.884 2.191 13.277 1.00 68.69 103 LYS A O 1
ATOM 775 N N . VAL A 1 104 ? -21.392 2.612 11.662 1.00 75.69 104 VAL A N 1
ATOM 776 C CA . VAL A 1 104 ? -20.456 2.382 10.553 1.00 75.69 104 VAL A CA 1
ATOM 777 C C . VAL A 1 104 ? -19.723 3.681 10.229 1.00 75.69 104 VAL A C 1
ATOM 779 O O . VAL A 1 104 ? -20.374 4.697 9.976 1.00 75.69 104 VAL A O 1
ATOM 782 N N . ILE A 1 105 ? -18.390 3.648 10.228 1.00 79.62 105 ILE A N 1
ATOM 783 C CA . ILE A 1 105 ? -17.521 4.771 9.863 1.00 79.62 105 ILE A CA 1
ATOM 784 C C . ILE A 1 105 ? -16.658 4.365 8.671 1.00 79.62 105 ILE A C 1
ATOM 786 O O . ILE A 1 105 ? -15.851 3.442 8.764 1.00 79.62 105 ILE A O 1
ATOM 790 N N . ILE A 1 106 ? -16.802 5.096 7.567 1.00 80.44 106 ILE A N 1
ATOM 791 C CA . ILE A 1 106 ? -15.888 5.020 6.426 1.00 80.44 106 ILE A CA 1
ATOM 792 C C . ILE A 1 106 ? -14.765 6.023 6.677 1.00 80.44 106 ILE A C 1
ATOM 794 O O . ILE A 1 106 ? -15.025 7.220 6.797 1.00 80.44 106 ILE A O 1
ATOM 798 N N . ASN A 1 107 ? -13.525 5.548 6.768 1.00 82.50 107 ASN A N 1
ATOM 799 C CA . ASN A 1 107 ? -12.364 6.408 6.966 1.00 82.50 107 ASN A CA 1
ATOM 800 C C . ASN A 1 107 ? -11.414 6.281 5.771 1.00 82.50 107 ASN A C 1
ATOM 802 O O . ASN A 1 107 ? -10.831 5.226 5.523 1.00 82.50 107 ASN A O 1
ATOM 806 N N . PHE A 1 108 ? -11.275 7.388 5.041 1.00 84.19 108 PHE A N 1
ATOM 807 C CA . PHE A 1 108 ? -10.381 7.512 3.899 1.00 84.19 108 PHE A CA 1
ATOM 808 C C . PHE A 1 108 ? -9.203 8.427 4.243 1.00 84.19 108 PHE A C 1
ATOM 810 O O . PHE A 1 108 ? -9.143 9.572 3.804 1.00 84.19 108 PHE A O 1
ATOM 817 N N . SER A 1 109 ? -8.296 7.933 5.086 1.00 82.88 109 SER A N 1
ATOM 818 C CA . SER A 1 109 ? -7.060 8.629 5.471 1.00 82.88 109 SER A CA 1
ATOM 819 C C . SER A 1 109 ? -5.834 7.726 5.332 1.00 82.88 109 SER A C 1
ATOM 821 O O . SER A 1 109 ? -5.964 6.569 4.921 1.00 82.88 109 SER A O 1
ATOM 823 N N . GLY A 1 110 ? -4.651 8.256 5.648 1.00 81.12 110 GLY A N 1
ATOM 824 C CA . GLY A 1 110 ? -3.433 7.472 5.803 1.00 81.12 110 GLY A CA 1
ATOM 825 C C . GLY A 1 110 ? -3.341 6.804 7.176 1.00 81.12 110 GLY A C 1
ATOM 826 O O . GLY A 1 110 ? -4.199 6.979 8.051 1.00 81.12 110 GLY A O 1
ATOM 827 N N . GLU A 1 111 ? -2.279 6.014 7.347 1.00 87.00 111 GLU A N 1
ATOM 828 C CA . GLU A 1 111 ? -1.977 5.294 8.586 1.00 87.00 111 GLU A CA 1
ATOM 829 C C . GLU A 1 111 ? -1.753 6.251 9.767 1.00 87.00 111 GLU A C 1
ATOM 831 O O . GLU A 1 111 ? -2.301 6.036 10.850 1.00 87.00 111 GLU A O 1
ATOM 836 N N . SER A 1 112 ? -0.997 7.332 9.556 1.00 83.31 112 SER A N 1
ATOM 837 C CA . SER A 1 112 ? -0.636 8.299 10.599 1.00 83.31 112 SER A CA 1
ATOM 838 C C . SER A 1 112 ? -1.848 9.063 11.135 1.00 83.31 112 SER A C 1
ATOM 840 O O . SER A 1 112 ? -1.996 9.220 12.351 1.00 83.31 112 SER A O 1
ATOM 842 N N . GLU A 1 113 ? -2.762 9.493 10.261 1.00 82.62 113 GLU A N 1
ATOM 843 C CA . GLU A 1 113 ? -3.998 10.157 10.687 1.00 82.62 113 GLU A CA 1
ATOM 844 C C . GLU A 1 113 ? -4.898 9.188 11.456 1.00 82.62 113 GLU A C 1
ATOM 846 O O . GLU A 1 113 ? -5.439 9.540 12.509 1.00 82.62 113 GLU A O 1
ATOM 851 N N . MET A 1 114 ? -5.017 7.947 10.970 1.00 89.06 114 MET A N 1
ATOM 852 C CA . MET A 1 114 ? -5.819 6.927 11.641 1.00 89.06 114 MET A CA 1
ATOM 853 C C . MET A 1 114 ? -5.238 6.573 13.014 1.00 89.06 114 MET A C 1
ATOM 855 O O . MET A 1 114 ? -5.988 6.396 13.975 1.00 89.06 114 MET A O 1
ATOM 859 N N . GLN A 1 115 ? -3.910 6.561 13.157 1.00 91.50 115 GLN A N 1
ATOM 860 C CA . GLN A 1 115 ? -3.254 6.402 14.452 1.00 91.50 115 GLN A CA 1
ATOM 861 C C . GLN A 1 115 ? -3.681 7.490 15.446 1.00 91.50 115 GLN A C 1
ATOM 863 O O . GLN A 1 115 ? -3.975 7.180 16.602 1.00 91.50 115 GLN A O 1
ATOM 868 N N . GLY A 1 116 ? -3.729 8.753 15.011 1.00 80.88 116 GLY A N 1
ATOM 869 C CA . GLY A 1 116 ? -4.197 9.870 15.836 1.00 80.88 116 GLY A CA 1
ATOM 870 C C . GLY A 1 116 ? -5.657 9.704 16.267 1.00 80.88 116 GLY A C 1
ATOM 871 O O . GLY A 1 116 ? -5.979 9.856 17.445 1.00 80.88 116 GLY A O 1
ATOM 872 N N . ILE A 1 117 ? -6.526 9.303 15.335 1.00 84.44 117 ILE A N 1
ATOM 873 C CA . ILE A 1 117 ? -7.947 9.038 15.609 1.00 84.44 117 ILE A CA 1
ATOM 874 C C . ILE A 1 117 ? -8.106 7.904 16.629 1.00 84.44 117 ILE A C 1
ATOM 876 O O . ILE A 1 117 ? -8.861 8.037 17.592 1.00 84.44 117 ILE A O 1
ATOM 880 N N . LEU A 1 118 ? -7.380 6.799 16.453 1.00 88.56 118 LEU A N 1
ATOM 881 C CA . LEU A 1 118 ? -7.448 5.646 17.350 1.00 88.56 118 LEU A CA 1
ATOM 882 C C . LEU A 1 118 ? -6.934 5.969 18.756 1.00 88.56 118 LEU A C 1
ATOM 884 O O . LEU A 1 118 ? -7.535 5.511 19.728 1.00 88.56 118 LEU A O 1
ATOM 888 N N . LYS A 1 119 ? -5.892 6.806 18.882 1.00 88.19 119 LYS A N 1
ATOM 889 C CA . LYS A 1 119 ? -5.432 7.322 20.184 1.00 88.19 119 LYS A CA 1
ATOM 890 C C . LYS A 1 119 ? -6.558 8.059 20.918 1.00 88.19 119 LYS A C 1
ATOM 892 O O . LYS A 1 119 ? -6.790 7.787 22.093 1.00 88.19 119 LYS A O 1
ATOM 897 N N . GLU A 1 120 ? -7.293 8.931 20.231 1.00 83.06 120 GLU A N 1
ATOM 898 C CA . GLU A 1 120 ? -8.422 9.663 20.827 1.00 83.06 120 GLU A CA 1
ATOM 899 C C . GLU A 1 120 ? -9.613 8.760 21.168 1.00 83.06 120 GLU A C 1
ATOM 901 O O . GLU A 1 120 ? -10.235 8.915 22.219 1.00 83.06 120 GLU A O 1
ATOM 906 N N . ILE A 1 121 ? -9.932 7.792 20.307 1.00 83.69 121 ILE A N 1
ATOM 907 C CA . ILE A 1 121 ? -11.001 6.811 20.549 1.00 83.69 121 ILE A CA 1
ATOM 908 C C . ILE A 1 121 ? -10.689 5.971 21.784 1.00 83.69 121 ILE A C 1
ATOM 910 O O . ILE A 1 121 ? -11.571 5.768 22.620 1.00 83.69 121 ILE A O 1
ATOM 914 N N . GLN A 1 122 ? -9.433 5.546 21.924 1.00 85.94 122 GLN A N 1
ATOM 915 C CA . GLN A 1 122 ? -8.957 4.832 23.100 1.00 85.94 122 GLN A CA 1
ATOM 916 C C . GLN A 1 122 ? -9.023 5.716 24.350 1.00 85.94 122 GLN A C 1
ATOM 918 O O . GLN A 1 122 ? -9.550 5.285 25.373 1.00 85.94 122 GLN A O 1
ATOM 923 N N . HIS A 1 123 ? -8.558 6.966 24.263 1.00 84.81 123 HIS A N 1
ATOM 924 C CA . HIS A 1 123 ? -8.594 7.919 25.375 1.00 84.81 123 HIS A CA 1
ATOM 925 C C . HIS A 1 123 ? -10.027 8.210 25.858 1.00 84.81 123 HIS A C 1
ATOM 927 O O . HIS A 1 123 ? -10.270 8.349 27.055 1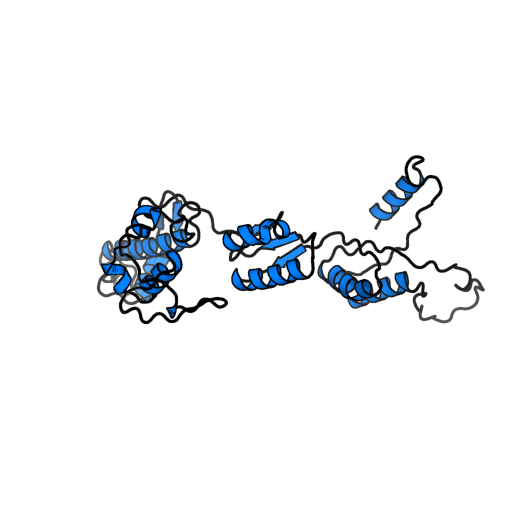.00 84.81 123 HIS A O 1
ATOM 933 N N . ARG A 1 124 ? -10.999 8.249 24.939 1.00 76.88 124 ARG A N 1
ATOM 934 C CA . ARG A 1 124 ? -12.425 8.480 25.238 1.00 76.88 124 ARG A CA 1
ATOM 935 C C . ARG A 1 124 ? -13.229 7.196 25.467 1.00 76.88 124 ARG A C 1
ATOM 937 O O . ARG A 1 124 ? -14.440 7.278 25.656 1.00 76.88 124 ARG A O 1
ATOM 944 N N . ASN A 1 125 ? -12.575 6.035 25.440 1.00 82.31 125 ASN A N 1
ATOM 945 C CA . ASN A 1 125 ? -13.173 4.713 25.626 1.00 82.31 125 ASN A CA 1
ATOM 946 C C . ASN A 1 125 ? -14.398 4.450 24.721 1.00 82.31 125 ASN A C 1
ATOM 948 O O . ASN A 1 125 ? -15.431 3.934 25.155 1.00 82.31 125 ASN A O 1
ATOM 952 N N . ILE A 1 126 ? -14.303 4.852 23.450 1.00 77.25 126 ILE A N 1
ATOM 953 C CA . ILE A 1 126 ? -15.376 4.671 22.466 1.00 77.25 126 ILE A CA 1
ATOM 954 C C . ILE A 1 126 ? -15.254 3.271 21.852 1.00 77.25 126 ILE A C 1
ATOM 956 O O . ILE A 1 126 ? -14.229 2.924 21.271 1.00 77.25 126 ILE A O 1
ATOM 960 N N . THR A 1 127 ? -16.322 2.476 21.938 1.00 79.06 127 THR A N 1
ATOM 961 C CA . THR A 1 127 ? -16.366 1.087 21.451 1.00 79.06 127 THR A CA 1
ATOM 962 C C . THR A 1 127 ? -17.577 0.828 20.545 1.00 79.06 127 THR A C 1
ATOM 964 O O . THR A 1 127 ? -18.467 1.676 20.394 1.00 79.06 127 THR A O 1
ATOM 967 N N . GLY A 1 128 ? -17.612 -0.352 19.915 1.00 71.44 128 GLY A N 1
ATOM 968 C CA . GLY A 1 128 ? -18.732 -0.793 19.073 1.00 71.44 128 GLY A CA 1
ATOM 969 C C . GLY A 1 128 ? -18.825 -0.070 17.727 1.00 71.44 128 GLY A C 1
ATOM 970 O O . GLY A 1 128 ? -19.926 0.118 17.210 1.00 71.44 128 GLY A O 1
ATOM 971 N N . LEU A 1 129 ? -17.689 0.385 17.192 1.00 79.38 129 LEU A N 1
ATOM 972 C CA . LEU A 1 129 ? -17.600 1.007 15.873 1.00 79.38 129 LEU A CA 1
ATOM 973 C C . LEU A 1 129 ? -17.340 -0.062 14.812 1.00 79.38 129 LEU A C 1
ATOM 975 O O . LEU A 1 129 ? -16.467 -0.909 14.979 1.00 79.38 129 LEU A O 1
ATOM 979 N N . GLN A 1 130 ? -18.079 0.012 13.710 1.00 82.75 130 GLN A N 1
ATOM 980 C CA . GLN A 1 130 ? -17.819 -0.781 12.517 1.00 82.75 130 GLN A CA 1
ATOM 981 C C . GLN A 1 130 ? -17.024 0.077 11.537 1.00 82.75 130 GLN A C 1
ATOM 983 O O . GLN A 1 130 ? -17.531 1.065 11.009 1.00 82.75 130 GLN A O 1
ATOM 988 N N . TRP A 1 131 ? -15.784 -0.300 11.265 1.00 85.81 131 TRP A N 1
ATOM 989 C CA . TRP A 1 131 ? -14.942 0.446 10.337 1.00 85.81 131 TRP A CA 1
ATOM 990 C C . TRP A 1 131 ? -15.072 -0.073 8.909 1.00 85.81 131 TRP A C 1
ATOM 992 O O . TRP A 1 131 ? -15.168 -1.284 8.682 1.00 85.81 131 TRP A O 1
ATOM 1002 N N . ILE A 1 132 ? -15.027 0.861 7.962 1.00 86.56 132 ILE A N 1
ATOM 1003 C CA . ILE A 1 132 ? -14.713 0.624 6.557 1.00 86.56 132 ILE A CA 1
ATOM 1004 C C . ILE A 1 132 ? -13.416 1.385 6.254 1.00 86.56 132 ILE A C 1
ATOM 1006 O O . ILE A 1 132 ? -13.402 2.618 6.214 1.00 86.56 132 ILE A O 1
ATOM 1010 N N . ALA A 1 133 ? -12.326 0.641 6.101 1.00 87.19 133 ALA A N 1
ATOM 1011 C CA . ALA A 1 133 ? -10.968 1.145 5.960 1.00 87.19 133 ALA A CA 1
ATOM 1012 C C . ALA A 1 133 ? -10.590 1.440 4.505 1.00 87.19 133 ALA A C 1
ATOM 1014 O O . ALA A 1 133 ? -10.917 0.668 3.594 1.00 87.19 133 ALA A O 1
ATOM 1015 N N . SER A 1 134 ? -9.835 2.522 4.297 1.00 82.81 134 SER A N 1
ATOM 1016 C CA . SER A 1 134 ? -9.104 2.744 3.050 1.00 82.81 134 SER A CA 1
ATOM 1017 C C . SER A 1 134 ? -7.946 1.764 2.902 1.00 82.81 134 SER A C 1
ATOM 1019 O O . SER A 1 134 ? -7.444 1.196 3.872 1.00 82.81 134 SER A O 1
ATOM 1021 N N . GLU A 1 135 ? -7.488 1.610 1.661 1.00 88.50 135 GLU A N 1
ATOM 1022 C CA . GLU A 1 135 ? -6.338 0.768 1.327 1.00 88.50 135 GLU A CA 1
ATOM 1023 C C . GLU A 1 135 ? -5.086 1.124 2.137 1.00 88.50 135 GLU A C 1
ATOM 1025 O O . GLU A 1 135 ? -4.397 0.225 2.612 1.00 88.50 135 GLU A O 1
ATOM 1030 N N . ALA A 1 136 ? -4.877 2.415 2.398 1.00 83.88 136 ALA A N 1
ATOM 1031 C CA . ALA A 1 136 ? -3.688 2.935 3.061 1.00 83.88 136 ALA A CA 1
ATOM 1032 C C . ALA A 1 136 ? -3.454 2.396 4.482 1.00 83.88 136 ALA A C 1
ATOM 1034 O O . ALA A 1 136 ? -2.311 2.357 4.925 1.00 83.88 136 ALA A O 1
ATOM 1035 N N . TRP A 1 137 ? -4.502 1.994 5.211 1.00 91.00 137 TRP A N 1
ATOM 1036 C CA . TRP A 1 137 ? -4.352 1.506 6.588 1.00 91.00 137 TRP A CA 1
ATOM 1037 C C . TRP A 1 137 ? -5.063 0.181 6.873 1.00 91.00 137 TRP A C 1
ATOM 1039 O O . TRP A 1 137 ? -4.796 -0.441 7.903 1.00 91.00 137 TRP A O 1
ATOM 1049 N N . ALA A 1 138 ? -5.900 -0.315 5.954 1.00 90.50 138 ALA A N 1
ATOM 1050 C CA . ALA A 1 138 ? -6.604 -1.590 6.109 1.00 90.50 138 ALA A CA 1
ATOM 1051 C C . ALA A 1 138 ? -5.664 -2.760 6.448 1.00 90.50 138 ALA A C 1
ATOM 1053 O O . ALA A 1 138 ? -6.048 -3.661 7.190 1.00 90.50 138 ALA A O 1
ATOM 1054 N N . THR A 1 139 ? -4.421 -2.739 5.955 1.00 89.31 139 THR A N 1
ATOM 1055 C CA . THR A 1 139 ? -3.406 -3.773 6.224 1.00 89.31 139 THR A CA 1
ATOM 1056 C C . THR A 1 139 ? -2.199 -3.272 7.027 1.00 89.31 139 THR A C 1
ATOM 1058 O O . THR A 1 139 ? -1.168 -3.941 7.048 1.00 89.31 139 THR A O 1
ATOM 1061 N N . ALA A 1 140 ? -2.302 -2.119 7.698 1.00 89.44 140 ALA A N 1
ATOM 1062 C CA . ALA A 1 140 ? -1.206 -1.519 8.465 1.00 89.44 140 ALA A CA 1
ATOM 1063 C C . ALA A 1 140 ? -0.909 -2.289 9.765 1.00 89.44 140 ALA A C 1
ATOM 1065 O O . ALA A 1 140 ? -1.581 -2.114 10.786 1.00 89.44 140 ALA A O 1
ATOM 1066 N N . LYS A 1 141 ? 0.105 -3.165 9.741 1.00 87.50 141 LYS A N 1
ATOM 1067 C CA . LYS A 1 141 ? 0.444 -4.069 10.860 1.00 87.50 141 LYS A CA 1
ATOM 1068 C C . LYS A 1 141 ? 0.689 -3.325 12.178 1.00 87.50 141 LYS A C 1
ATOM 1070 O O . LYS A 1 141 ? 0.272 -3.798 13.233 1.00 87.50 141 LYS A O 1
ATOM 1075 N N . SER A 1 142 ? 1.320 -2.158 12.112 1.00 86.88 142 SER A N 1
ATOM 1076 C CA . SER A 1 142 ? 1.549 -1.224 13.226 1.00 86.88 142 SER A CA 1
ATOM 1077 C C . SER A 1 142 ? 0.253 -0.843 13.961 1.00 86.88 142 SER A C 1
ATOM 1079 O O . SER A 1 142 ? 0.169 -0.983 15.185 1.00 86.88 142 SER A O 1
ATOM 1081 N N . LEU A 1 143 ? -0.786 -0.425 13.229 1.00 92.06 143 LEU A N 1
ATOM 1082 C CA . LEU A 1 143 ? -2.089 -0.065 13.791 1.00 92.06 143 LEU A CA 1
ATOM 1083 C C . LEU A 1 143 ? -2.789 -1.275 14.394 1.00 92.06 143 LEU A C 1
ATOM 1085 O O . LEU A 1 143 ? -3.281 -1.198 15.518 1.00 92.06 143 LEU A O 1
ATOM 1089 N N . TRP A 1 144 ? -2.801 -2.398 13.676 1.00 91.81 144 TRP A N 1
ATOM 1090 C CA . TRP A 1 144 ? -3.444 -3.629 14.136 1.00 91.81 144 TRP A CA 1
ATOM 1091 C C . TRP A 1 144 ? -2.799 -4.187 15.405 1.00 91.81 144 TRP A C 1
ATOM 1093 O O . TRP A 1 144 ? -3.505 -4.656 16.296 1.00 91.81 144 TRP A O 1
ATOM 1103 N N . THR A 1 145 ? -1.475 -4.069 15.525 1.00 90.69 145 THR A N 1
ATOM 1104 C CA . THR A 1 145 ? -0.732 -4.501 16.716 1.00 90.69 145 THR A CA 1
ATOM 1105 C C . THR A 1 145 ? -1.072 -3.632 17.928 1.00 90.69 145 THR A C 1
ATOM 1107 O O . THR A 1 145 ? -1.223 -4.148 19.031 1.00 90.69 145 THR A O 1
ATOM 1110 N N . LYS A 1 146 ? -1.244 -2.317 17.735 1.00 92.69 146 LYS A N 1
ATOM 1111 C CA . LYS A 1 146 ? -1.490 -1.367 18.831 1.00 92.69 146 LYS A CA 1
ATOM 1112 C C . LYS A 1 146 ? -2.969 -1.216 19.213 1.00 92.69 146 LYS A C 1
ATOM 1114 O O . LYS A 1 146 ? -3.283 -1.066 20.390 1.00 92.69 146 LYS A O 1
ATOM 1119 N N . PHE A 1 147 ? -3.878 -1.271 18.241 1.00 94.00 147 PHE A N 1
ATOM 1120 C CA . PHE A 1 147 ? -5.304 -0.951 18.399 1.00 94.00 147 PHE A CA 1
ATOM 1121 C C . PHE A 1 147 ? -6.240 -2.082 17.953 1.00 94.00 147 PHE A C 1
ATOM 1123 O O . PHE A 1 147 ? -7.418 -1.838 17.697 1.00 94.00 147 PHE A O 1
ATOM 1130 N N . GLY A 1 148 ? -5.760 -3.328 17.866 1.00 92.62 148 GLY A N 1
ATOM 1131 C CA . GLY A 1 148 ? -6.545 -4.460 17.351 1.00 92.62 148 GLY A CA 1
ATOM 1132 C C . GLY A 1 148 ? -7.918 -4.643 18.015 1.00 92.62 148 GLY A C 1
ATOM 1133 O O . GLY A 1 148 ? -8.893 -4.969 17.338 1.00 92.62 148 GLY A O 1
ATOM 1134 N N . HIS A 1 149 ? -8.037 -4.332 19.309 1.00 90.50 149 HIS A N 1
ATOM 1135 C CA . HIS A 1 149 ? -9.308 -4.373 20.041 1.00 90.50 149 HIS A CA 1
ATOM 1136 C C . HIS A 1 149 ? -10.355 -3.359 19.530 1.00 90.50 149 HIS A C 1
ATOM 1138 O O . HIS A 1 149 ? -11.548 -3.641 19.591 1.00 90.50 149 HIS A O 1
ATOM 1144 N N . LEU A 1 150 ? -9.933 -2.209 18.988 1.00 88.81 150 LEU A N 1
ATOM 1145 C CA . LEU A 1 150 ? -10.815 -1.186 18.399 1.00 88.81 150 LEU A CA 1
ATOM 1146 C C . LEU A 1 150 ? -11.124 -1.440 16.921 1.00 88.81 150 LEU A C 1
ATOM 1148 O O . LEU A 1 150 ? -12.101 -0.910 16.394 1.00 88.81 150 LEU A O 1
ATOM 1152 N N . LEU A 1 151 ? -10.266 -2.209 16.252 1.00 92.25 151 LEU A N 1
ATOM 1153 C CA . LEU A 1 151 ? -10.332 -2.484 14.817 1.00 92.25 151 LEU A CA 1
ATOM 1154 C C . LEU A 1 151 ? -10.946 -3.855 14.501 1.00 92.25 151 LEU A C 1
ATOM 1156 O O . LEU A 1 151 ? -11.095 -4.219 13.333 1.00 92.25 151 LEU A O 1
ATOM 1160 N N . THR A 1 152 ? -11.315 -4.632 15.519 1.00 89.94 152 THR A N 1
ATOM 1161 C CA . THR A 1 152 ? -11.925 -5.951 15.331 1.00 89.94 152 THR A CA 1
ATOM 1162 C C . THR A 1 152 ? -13.213 -5.831 14.514 1.00 89.94 152 THR A C 1
ATOM 1164 O O . THR A 1 152 ? -14.087 -5.029 14.826 1.00 89.94 152 THR A O 1
ATOM 1167 N N . GLY A 1 153 ? -13.321 -6.630 13.450 1.00 86.12 153 GLY A N 1
ATOM 1168 C CA . GLY A 1 153 ? -14.468 -6.611 12.538 1.00 86.12 153 GLY A CA 1
ATOM 1169 C C . GLY A 1 153 ? -14.387 -5.575 11.411 1.00 86.12 153 GLY A C 1
ATOM 1170 O O . GLY A 1 153 ? -15.318 -5.504 10.616 1.00 86.12 153 GLY A O 1
ATOM 1171 N N . THR A 1 154 ? -13.304 -4.796 11.294 1.00 89.75 154 THR A N 1
ATOM 1172 C CA . THR A 1 154 ? -13.122 -3.826 10.194 1.00 89.75 154 THR A CA 1
ATOM 1173 C C . THR A 1 154 ? -13.214 -4.494 8.823 1.00 89.75 154 THR A C 1
ATOM 1175 O O . THR A 1 154 ? -12.576 -5.515 8.569 1.00 89.75 154 THR A O 1
ATOM 1178 N N . LEU A 1 155 ? -13.965 -3.870 7.917 1.00 88.62 155 LEU A N 1
ATOM 1179 C CA . LEU A 1 155 ? -13.967 -4.194 6.494 1.00 88.62 155 LEU A CA 1
ATOM 1180 C C . LEU A 1 155 ? -13.022 -3.227 5.787 1.00 88.62 155 LEU A C 1
ATOM 1182 O O . LEU A 1 155 ? -13.005 -2.047 6.109 1.00 88.62 155 LEU A O 1
ATOM 1186 N N . GLY A 1 156 ? -12.230 -3.689 4.829 1.00 87.75 156 GLY A N 1
ATOM 1187 C CA . GLY A 1 156 ? -11.262 -2.822 4.167 1.00 87.75 156 GLY A CA 1
ATOM 1188 C C . GLY A 1 156 ? -10.919 -3.296 2.772 1.00 87.75 156 GLY A C 1
ATOM 1189 O O . GLY A 1 156 ? -11.102 -4.464 2.425 1.00 87.75 156 GLY A O 1
ATOM 1190 N N . PHE A 1 157 ? -10.407 -2.367 1.980 1.00 85.19 157 PHE A N 1
ATOM 1191 C CA . PHE A 1 157 ? -9.832 -2.667 0.677 1.00 85.19 157 PHE A CA 1
ATOM 1192 C C . PHE A 1 157 ? -8.335 -2.889 0.843 1.00 85.19 157 PHE A C 1
ATOM 1194 O O . PHE A 1 157 ? -7.700 -2.206 1.632 1.00 85.19 157 PHE A O 1
ATOM 1201 N N . ALA A 1 158 ? -7.758 -3.834 0.110 1.00 87.38 158 ALA A N 1
ATOM 1202 C CA . ALA A 1 158 ? -6.318 -4.051 0.121 1.00 87.38 158 ALA A CA 1
ATOM 1203 C C . ALA A 1 158 ? -5.834 -4.358 -1.293 1.00 87.38 158 ALA A C 1
ATOM 1205 O O . ALA A 1 158 ? -6.496 -5.095 -2.030 1.00 87.38 158 ALA A O 1
ATOM 1206 N N . ILE A 1 159 ? -4.653 -3.852 -1.657 1.00 87.12 159 ILE A N 1
ATOM 1207 C CA . ILE A 1 159 ? -3.947 -4.319 -2.856 1.00 87.12 159 ILE A CA 1
ATOM 1208 C C . ILE A 1 159 ? -3.728 -5.823 -2.714 1.00 87.12 159 ILE A C 1
ATOM 1210 O O . ILE A 1 159 ? -3.363 -6.294 -1.636 1.00 87.12 159 ILE A O 1
ATOM 1214 N N . ARG A 1 160 ? -3.946 -6.589 -3.786 1.00 85.81 160 ARG A N 1
ATOM 1215 C CA . ARG A 1 160 ? -3.757 -8.043 -3.776 1.00 85.81 160 ARG A CA 1
ATOM 1216 C C . ARG A 1 160 ? -2.378 -8.403 -3.214 1.00 85.81 160 ARG A C 1
ATOM 1218 O O . ARG A 1 160 ? -1.371 -7.829 -3.621 1.00 85.81 160 ARG A O 1
ATOM 1225 N N . ARG A 1 161 ? -2.350 -9.349 -2.273 1.00 87.81 161 ARG A N 1
ATOM 1226 C CA . ARG A 1 161 ? -1.100 -9.913 -1.757 1.00 87.81 161 ARG A CA 1
ATOM 1227 C C . ARG A 1 161 ? -0.416 -10.682 -2.883 1.00 87.81 161 ARG A C 1
ATOM 1229 O O . ARG A 1 161 ? -1.060 -11.518 -3.512 1.00 87.81 161 ARG A O 1
ATOM 1236 N N . ALA A 1 162 ? 0.851 -10.377 -3.106 1.00 87.69 162 ALA A N 1
ATOM 1237 C CA . ALA A 1 162 ? 1.689 -11.070 -4.065 1.00 87.69 162 ALA A CA 1
ATOM 1238 C C . ALA A 1 162 ? 2.339 -12.310 -3.448 1.00 87.69 162 ALA A C 1
ATOM 1240 O O . ALA A 1 162 ? 2.479 -12.405 -2.223 1.00 87.69 162 ALA A O 1
ATOM 1241 N N . ASP A 1 163 ? 2.786 -13.215 -4.315 1.00 87.69 163 ASP A N 1
ATOM 1242 C CA . ASP A 1 163 ? 3.729 -14.255 -3.927 1.00 87.69 163 ASP A CA 1
ATOM 1243 C C . ASP A 1 163 ? 5.070 -13.635 -3.516 1.00 87.69 163 ASP A C 1
ATOM 1245 O O . ASP A 1 163 ? 5.423 -12.517 -3.910 1.00 87.69 163 ASP A O 1
ATOM 1249 N N . VAL A 1 164 ? 5.820 -14.367 -2.692 1.00 89.56 164 VAL A N 1
ATOM 1250 C CA . VAL A 1 164 ? 7.129 -13.923 -2.207 1.00 89.56 164 VAL A CA 1
ATOM 1251 C C . VAL A 1 164 ? 8.056 -13.700 -3.401 1.00 89.56 164 VAL A C 1
ATOM 1253 O O . VAL A 1 164 ? 8.245 -14.597 -4.221 1.00 89.56 164 VAL A O 1
ATOM 1256 N N . ILE A 1 165 ? 8.656 -12.509 -3.486 1.00 93.50 165 ILE A N 1
ATOM 1257 C CA . ILE A 1 165 ? 9.679 -12.211 -4.491 1.00 93.50 165 ILE A CA 1
ATOM 1258 C C . ILE A 1 165 ? 10.949 -12.992 -4.111 1.00 93.50 165 ILE A C 1
ATOM 1260 O O . ILE A 1 165 ? 11.529 -12.718 -3.055 1.00 93.50 165 ILE A O 1
ATOM 1264 N N . PRO A 1 166 ? 11.415 -13.944 -4.943 1.00 93.50 166 PRO A N 1
ATOM 1265 C CA . PRO A 1 166 ? 12.579 -14.757 -4.610 1.00 93.50 166 PRO A CA 1
ATOM 1266 C C . PRO A 1 166 ? 13.828 -13.898 -4.386 1.00 93.50 166 PRO A C 1
ATOM 1268 O O . PRO A 1 166 ? 14.156 -13.042 -5.207 1.00 93.50 166 PRO A O 1
ATOM 1271 N N . GLY A 1 167 ? 14.524 -14.132 -3.272 1.00 93.50 167 GLY A N 1
ATOM 1272 C CA . GLY A 1 167 ? 15.762 -13.431 -2.918 1.00 93.50 167 GLY A CA 1
ATOM 1273 C C . GLY A 1 167 ? 15.586 -12.010 -2.370 1.00 93.50 167 GLY A C 1
ATOM 1274 O O . GLY A 1 167 ? 16.587 -11.406 -1.992 1.00 93.50 167 G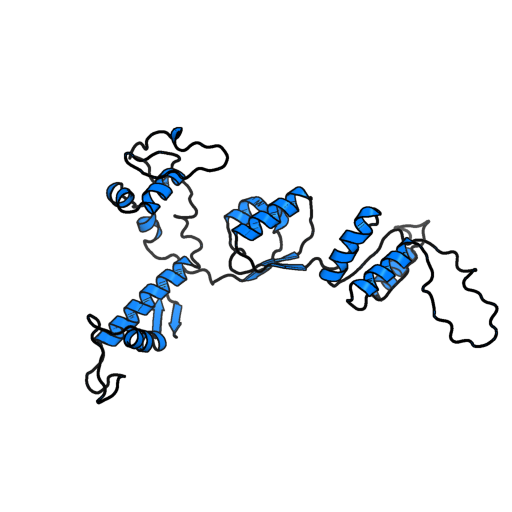LY A O 1
ATOM 1275 N N . LEU A 1 168 ? 14.358 -11.479 -2.283 1.00 93.94 168 LEU A N 1
ATOM 1276 C CA . LEU A 1 168 ? 14.130 -10.124 -1.770 1.00 93.94 168 LEU A CA 1
ATOM 1277 C C . LEU A 1 168 ? 14.510 -9.992 -0.292 1.00 93.94 168 LEU A C 1
ATOM 1279 O O . LEU A 1 168 ? 15.178 -9.034 0.068 1.00 93.94 168 LEU A O 1
ATOM 1283 N N . GLU A 1 169 ? 14.133 -10.956 0.546 1.00 91.94 169 GLU A N 1
ATOM 1284 C CA . GLU A 1 169 ? 14.489 -10.958 1.973 1.00 91.94 169 GLU A CA 1
ATOM 1285 C C . GLU A 1 169 ? 16.006 -10.897 2.162 1.00 91.94 169 GLU A C 1
ATOM 1287 O O . GLU A 1 169 ? 16.509 -9.967 2.784 1.00 91.94 169 GLU A O 1
ATOM 1292 N N . ASN A 1 170 ? 16.733 -11.807 1.504 1.00 92.38 170 ASN A N 1
ATOM 1293 C CA . ASN A 1 170 ? 18.195 -11.830 1.515 1.00 92.38 170 ASN A CA 1
ATOM 1294 C C . ASN A 1 170 ? 18.793 -10.508 1.022 1.00 92.38 170 ASN A C 1
ATOM 1296 O O . ASN A 1 170 ? 19.787 -10.041 1.566 1.00 92.38 170 ASN A O 1
ATOM 1300 N N . HIS A 1 171 ? 18.209 -9.893 -0.011 1.00 92.00 171 HIS A N 1
ATOM 1301 C CA . HIS A 1 171 ? 18.670 -8.598 -0.503 1.00 92.00 171 HIS A CA 1
ATOM 1302 C C . HIS A 1 171 ? 18.515 -7.504 0.563 1.00 92.00 171 HIS A C 1
ATOM 1304 O O . HIS A 1 171 ? 19.472 -6.773 0.814 1.00 92.00 171 HIS A O 1
ATOM 1310 N N . LEU A 1 172 ? 17.352 -7.437 1.219 1.00 90.88 172 LEU A N 1
ATOM 1311 C CA . LEU A 1 172 ? 17.048 -6.445 2.253 1.00 90.88 172 LEU A CA 1
ATOM 1312 C C . LEU A 1 172 ? 17.912 -6.629 3.508 1.00 90.88 172 LEU A C 1
ATOM 1314 O O . LEU A 1 172 ? 18.334 -5.633 4.092 1.00 90.88 172 LEU A O 1
ATOM 1318 N N . THR A 1 173 ? 18.209 -7.870 3.904 1.00 90.31 173 THR A N 1
ATOM 1319 C CA . THR A 1 173 ? 19.024 -8.168 5.096 1.00 90.31 173 THR A CA 1
ATOM 1320 C C . THR A 1 173 ? 20.528 -8.101 4.827 1.00 90.31 173 THR A C 1
ATOM 1322 O O . THR A 1 173 ? 21.301 -7.863 5.747 1.00 90.31 173 THR A O 1
ATOM 1325 N N . SER A 1 174 ? 20.969 -8.208 3.568 1.00 88.50 174 SER A N 1
ATOM 1326 C CA . SER A 1 174 ? 22.392 -8.158 3.177 1.00 88.50 174 SER A CA 1
ATOM 1327 C C . SER A 1 174 ? 23.022 -6.754 3.109 1.00 88.50 174 SER A C 1
ATOM 1329 O O . SER A 1 174 ? 24.053 -6.568 2.449 1.00 88.50 174 SER A O 1
ATOM 1331 N N . LEU A 1 175 ? 22.429 -5.753 3.770 1.00 83.31 175 LEU A N 1
ATOM 1332 C CA . LEU A 1 175 ? 22.961 -4.389 3.807 1.00 83.31 175 LEU A CA 1
ATOM 1333 C C . LEU A 1 175 ? 24.362 -4.375 4.435 1.00 83.31 175 LEU A C 1
ATOM 1335 O O . LEU A 1 175 ? 24.557 -4.747 5.588 1.00 83.31 175 LEU A O 1
ATOM 1339 N N . ARG A 1 176 ? 25.361 -3.944 3.657 1.00 78.31 176 ARG A N 1
ATOM 1340 C CA . ARG A 1 176 ? 26.754 -3.849 4.119 1.00 78.31 176 ARG A CA 1
ATOM 1341 C C . ARG A 1 176 ? 27.043 -2.469 4.714 1.00 78.31 176 ARG A C 1
ATOM 1343 O O . ARG A 1 176 ? 26.566 -1.483 4.150 1.00 78.31 176 ARG A O 1
ATOM 1350 N N . PRO A 1 177 ? 27.944 -2.370 5.712 1.00 74.31 177 PRO A N 1
ATOM 1351 C CA . PRO A 1 177 ? 28.417 -1.097 6.266 1.00 74.31 177 PRO A CA 1
ATOM 1352 C C . PRO A 1 177 ? 28.844 -0.057 5.226 1.00 74.31 177 PRO A C 1
ATOM 1354 O O . PRO A 1 177 ? 28.562 1.124 5.389 1.00 74.31 177 PRO A O 1
ATOM 1357 N N . SER A 1 178 ? 29.459 -0.484 4.117 1.00 76.50 178 SER A N 1
ATOM 1358 C CA . SER A 1 178 ? 29.855 0.425 3.035 1.00 76.50 178 SER A CA 1
ATOM 1359 C C . SER A 1 178 ? 28.668 1.146 2.388 1.00 76.50 178 SER A C 1
ATOM 1361 O O . SER A 1 178 ? 28.768 2.338 2.134 1.00 76.50 178 SER A O 1
ATOM 1363 N N . TYR A 1 179 ? 27.544 0.452 2.170 1.00 80.75 179 TYR A N 1
ATOM 1364 C CA . TYR A 1 179 ? 26.345 1.023 1.544 1.00 80.75 179 TYR A CA 1
ATOM 1365 C C . TYR A 1 179 ? 25.550 1.907 2.504 1.00 80.75 179 TYR A C 1
ATOM 1367 O O . TYR A 1 179 ? 24.905 2.862 2.080 1.00 80.75 179 TYR A O 1
ATOM 1375 N N . ILE A 1 180 ? 25.609 1.612 3.805 1.00 81.94 180 ILE A N 1
ATOM 1376 C CA . ILE A 1 180 ? 24.904 2.386 4.834 1.00 81.94 180 ILE A CA 1
ATOM 1377 C C . ILE A 1 180 ? 25.378 3.846 4.826 1.00 81.94 180 ILE A C 1
ATOM 1379 O O . ILE A 1 180 ? 24.567 4.758 4.947 1.00 81.94 180 ILE A O 1
ATOM 1383 N N . HIS A 1 181 ? 26.673 4.077 4.597 1.00 80.88 181 HIS A N 1
ATOM 1384 C CA . HIS A 1 181 ? 27.244 5.422 4.515 1.00 80.88 181 HIS A CA 1
ATOM 1385 C C . HIS A 1 181 ? 27.016 6.134 3.169 1.00 80.88 181 HIS A C 1
ATOM 1387 O O . HIS A 1 181 ? 27.289 7.329 3.072 1.00 80.88 181 HIS A O 1
ATOM 1393 N N . GLU A 1 182 ? 26.511 5.451 2.134 1.00 82.75 182 GLU A N 1
ATOM 1394 C CA . GLU A 1 182 ? 26.241 6.068 0.823 1.00 82.75 182 GLU A CA 1
ATOM 1395 C C . GLU A 1 182 ? 24.954 6.906 0.815 1.00 82.75 182 GLU A C 1
ATOM 1397 O O . GLU A 1 182 ? 24.786 7.776 -0.040 1.00 82.75 182 GLU A O 1
ATOM 1402 N N . SER A 1 183 ? 24.041 6.663 1.760 1.00 83.75 183 SER A N 1
ATOM 1403 C CA . SER A 1 183 ? 22.739 7.323 1.823 1.00 83.75 183 SER A CA 1
ATOM 1404 C C . SER A 1 183 ? 22.403 7.745 3.246 1.00 83.75 183 SER A C 1
ATOM 1406 O O . SER A 1 183 ? 22.367 6.917 4.152 1.00 83.75 183 SER A O 1
ATOM 1408 N N . ALA A 1 184 ? 22.061 9.023 3.429 1.00 83.94 184 ALA A N 1
ATOM 1409 C CA . ALA A 1 184 ? 21.598 9.543 4.716 1.00 83.94 184 ALA A CA 1
ATOM 1410 C C . ALA A 1 184 ? 20.379 8.769 5.253 1.00 83.94 184 ALA A C 1
ATOM 1412 O O . ALA A 1 184 ? 20.289 8.527 6.450 1.00 83.94 184 ALA A O 1
ATOM 1413 N N . PHE A 1 185 ? 19.497 8.307 4.359 1.00 85.12 185 PHE A N 1
ATOM 1414 C CA . PHE A 1 185 ? 18.348 7.473 4.716 1.00 85.12 185 PHE A CA 1
ATOM 1415 C C . PHE A 1 185 ? 18.767 6.104 5.272 1.00 85.12 185 PHE A C 1
ATOM 1417 O O . PHE A 1 185 ? 18.171 5.631 6.232 1.00 85.12 185 PHE A O 1
ATOM 1424 N N . LEU A 1 186 ? 19.778 5.455 4.681 1.00 87.31 186 LEU A N 1
ATOM 1425 C CA . LEU A 1 186 ? 20.231 4.145 5.162 1.00 87.31 186 LEU A CA 1
ATOM 1426 C C . LEU A 1 186 ? 20.963 4.264 6.497 1.00 87.31 186 LEU A C 1
ATOM 1428 O O . LEU A 1 186 ? 20.810 3.386 7.343 1.00 87.31 186 LEU A O 1
ATOM 1432 N N . ALA A 1 187 ? 21.717 5.348 6.690 1.00 86.75 187 ALA A N 1
ATOM 1433 C CA . ALA A 1 187 ? 22.337 5.658 7.970 1.00 86.75 187 ALA A CA 1
ATOM 1434 C C . ALA A 1 187 ? 21.279 5.846 9.067 1.00 86.75 187 ALA A C 1
ATOM 1436 O O . ALA A 1 187 ? 21.345 5.168 10.088 1.00 86.75 187 ALA A O 1
ATOM 1437 N N . GLU A 1 188 ? 20.268 6.686 8.825 1.00 86.81 188 GLU A N 1
ATOM 1438 C CA . GLU A 1 188 ? 19.157 6.898 9.761 1.00 86.81 188 GLU A CA 1
ATOM 1439 C C . GLU A 1 188 ? 18.395 5.600 10.046 1.00 86.81 188 GLU A C 1
ATOM 1441 O O . GLU A 1 188 ? 18.195 5.240 11.204 1.00 86.81 188 GLU A O 1
ATOM 1446 N N . PHE A 1 189 ? 18.038 4.848 9.003 1.00 88.38 189 PHE A N 1
ATOM 1447 C CA . PHE A 1 189 ? 17.384 3.549 9.141 1.00 88.38 189 PHE A CA 1
ATOM 1448 C C . PHE A 1 189 ? 18.179 2.597 10.045 1.00 88.38 189 PHE A C 1
ATOM 1450 O O . PHE A 1 189 ? 17.604 1.975 10.936 1.00 88.38 189 PHE A O 1
ATOM 1457 N N . TRP A 1 190 ? 19.494 2.484 9.839 1.00 89.25 190 TRP A N 1
ATOM 1458 C CA . TRP A 1 190 ? 20.334 1.586 10.631 1.00 89.25 190 TRP A CA 1
ATOM 1459 C C . TRP A 1 190 ? 20.407 2.012 12.101 1.00 89.25 190 TRP A C 1
ATOM 1461 O O . TRP A 1 190 ? 20.279 1.179 12.999 1.00 89.25 190 TRP A O 1
ATOM 1471 N N . GLU A 1 191 ? 20.570 3.312 12.348 1.00 88.06 191 GLU A N 1
ATOM 1472 C CA . GLU A 1 191 ? 20.614 3.886 13.695 1.00 88.06 191 GLU A CA 1
ATOM 1473 C C . GLU A 1 191 ? 19.299 3.684 14.456 1.00 88.06 191 GLU A C 1
ATOM 1475 O O . GLU A 1 191 ? 19.335 3.343 15.638 1.00 88.06 191 GLU A O 1
ATOM 1480 N N . GLU A 1 192 ? 18.151 3.825 13.787 1.00 86.50 192 GLU A N 1
ATOM 1481 C CA . GLU A 1 192 ? 16.832 3.557 14.375 1.00 86.50 192 GLU A CA 1
ATOM 1482 C C . GLU A 1 192 ? 16.595 2.060 14.625 1.00 86.50 192 GLU A C 1
ATOM 1484 O O . GLU A 1 192 ? 16.041 1.688 15.659 1.00 86.50 192 GLU A O 1
ATOM 1489 N N . MET A 1 193 ? 17.030 1.177 13.718 1.00 87.81 193 MET A N 1
ATOM 1490 C CA . MET A 1 193 ? 16.833 -0.271 13.877 1.00 87.81 193 MET A CA 1
ATOM 1491 C C . MET A 1 193 ? 17.635 -0.867 15.030 1.00 87.81 193 MET A C 1
ATOM 1493 O O . MET A 1 193 ? 17.120 -1.722 15.751 1.00 87.81 193 MET A O 1
ATOM 1497 N N . PHE A 1 194 ? 18.875 -0.418 15.220 1.00 89.19 194 PHE A N 1
ATOM 1498 C CA . PHE A 1 194 ? 19.766 -0.946 16.258 1.00 89.19 194 PHE A CA 1
ATOM 1499 C C . PHE A 1 194 ? 19.875 -0.047 17.492 1.00 89.19 194 PHE A C 1
ATOM 1501 O O . PHE A 1 194 ? 20.582 -0.395 18.439 1.00 89.19 194 PHE A O 1
ATOM 1508 N N . ASN A 1 195 ? 19.173 1.090 17.498 1.00 88.31 195 ASN A N 1
ATOM 1509 C CA . ASN A 1 195 ? 19.248 2.117 18.535 1.00 88.31 195 ASN A CA 1
ATOM 1510 C C . ASN A 1 195 ? 20.702 2.501 18.881 1.00 88.31 195 ASN A C 1
ATOM 1512 O O . ASN A 1 195 ? 21.126 2.495 20.040 1.00 88.31 195 ASN A O 1
ATOM 1516 N N . CYS A 1 196 ? 21.489 2.776 17.843 1.00 88.81 196 CYS A N 1
ATOM 1517 C CA . CYS A 1 196 ? 22.912 3.090 17.941 1.00 88.81 196 CYS A CA 1
ATOM 1518 C C . CYS A 1 196 ? 23.262 4.312 17.086 1.00 88.81 196 CYS A C 1
ATOM 1520 O O . CYS A 1 196 ? 22.420 4.828 16.356 1.00 88.81 196 CYS A O 1
ATOM 1522 N N . ARG A 1 197 ? 24.502 4.798 17.196 1.00 87.81 197 ARG A N 1
ATOM 1523 C CA . ARG A 1 197 ? 25.019 5.931 16.420 1.00 87.81 197 ARG A CA 1
ATOM 1524 C C . ARG A 1 197 ? 26.160 5.509 15.503 1.00 87.81 197 ARG A C 1
ATOM 1526 O O . ARG A 1 197 ? 27.165 4.967 15.974 1.00 87.81 197 ARG A O 1
ATOM 1533 N N . LEU A 1 198 ? 26.049 5.807 14.212 1.00 88.00 198 LEU A N 1
ATOM 1534 C CA . LEU A 1 198 ? 27.121 5.578 13.248 1.00 88.00 198 LEU A CA 1
ATOM 1535 C C . LEU A 1 198 ? 28.169 6.692 13.341 1.00 88.00 198 LEU A C 1
ATOM 1537 O O . LEU A 1 198 ? 27.866 7.877 13.498 1.00 88.00 198 LEU A O 1
ATOM 1541 N N . ASN A 1 199 ? 29.443 6.321 13.218 1.00 83.50 199 ASN A N 1
ATOM 1542 C CA . ASN A 1 199 ? 30.529 7.297 13.240 1.00 83.50 199 ASN A CA 1
ATOM 1543 C C . ASN A 1 199 ? 30.449 8.218 12.014 1.00 83.50 199 ASN A C 1
ATOM 1545 O O . ASN A 1 199 ? 30.441 7.749 10.879 1.00 83.50 199 ASN A O 1
ATOM 1549 N N . GLY A 1 200 ? 30.417 9.533 12.249 1.00 76.19 200 GLY A N 1
ATOM 1550 C CA . GLY A 1 200 ? 30.321 10.536 11.183 1.00 76.19 200 GLY A CA 1
ATOM 1551 C C . GLY A 1 200 ? 28.912 10.739 10.614 1.00 76.19 200 GLY A C 1
ATOM 1552 O O . GLY A 1 200 ? 28.768 11.465 9.633 1.00 76.19 200 GLY A O 1
ATOM 1553 N N . SER A 1 201 ? 27.884 10.132 11.215 1.00 75.12 201 SER A N 1
ATOM 1554 C CA . SER A 1 201 ? 26.489 10.397 10.864 1.00 75.12 201 SER A CA 1
ATOM 1555 C C . SER A 1 201 ? 26.081 11.820 11.253 1.00 75.12 201 SER A C 1
ATOM 1557 O O . SER A 1 201 ? 26.347 12.276 12.367 1.00 75.12 201 SER A O 1
ATOM 1559 N N . VAL A 1 202 ? 25.426 12.520 10.323 1.00 72.88 202 VAL A N 1
ATOM 1560 C CA . VAL A 1 202 ? 24.802 13.840 10.544 1.00 72.88 202 VAL A CA 1
ATOM 1561 C C . VAL A 1 202 ? 23.332 13.726 10.951 1.00 72.88 202 VAL A C 1
ATOM 1563 O O . VAL A 1 202 ? 22.632 14.737 10.992 1.00 72.88 202 VAL A O 1
ATOM 1566 N N . ASN A 1 203 ? 22.850 12.511 11.218 1.00 72.31 203 ASN A N 1
ATOM 1567 C CA . ASN A 1 203 ? 21.485 12.302 11.664 1.00 72.31 203 ASN A CA 1
ATOM 1568 C C . ASN A 1 203 ? 21.246 13.033 12.996 1.00 72.31 203 ASN A C 1
ATOM 1570 O O . ASN A 1 203 ? 22.061 12.969 13.914 1.00 72.31 203 ASN A O 1
ATOM 1574 N N . SER A 1 204 ? 20.137 13.759 13.082 1.00 71.31 204 SER A N 1
ATOM 1575 C CA . SER A 1 204 ? 19.701 14.474 14.285 1.00 71.31 204 SER A CA 1
ATOM 1576 C C . SER A 1 204 ? 18.271 14.106 14.679 1.00 71.31 204 SER A C 1
ATOM 1578 O O . SER A 1 204 ? 17.637 14.835 15.442 1.00 71.31 204 SER A O 1
ATOM 1580 N N . HIS A 1 205 ? 17.732 13.038 14.091 1.00 76.00 205 HIS A N 1
ATOM 1581 C CA . HIS A 1 205 ? 16.379 12.573 14.330 1.00 76.00 205 HIS A CA 1
ATOM 1582 C C . HIS A 1 205 ? 16.250 11.983 15.741 1.00 76.00 205 HIS A C 1
ATOM 1584 O O . HIS A 1 205 ? 17.122 11.255 16.214 1.00 76.00 205 HIS A O 1
ATOM 1590 N N . SER A 1 206 ? 15.171 12.342 16.434 1.00 69.69 206 SER A N 1
ATOM 1591 C CA . SER A 1 206 ? 14.881 11.918 17.802 1.00 69.69 206 SER A CA 1
ATOM 1592 C C . SER A 1 206 ? 13.375 11.795 18.032 1.00 69.69 206 SER A C 1
ATOM 1594 O O . SER A 1 206 ? 12.562 12.466 17.388 1.00 69.69 206 SER A O 1
ATOM 1596 N N . HIS A 1 207 ? 12.987 10.932 18.969 1.00 72.62 207 HIS A N 1
ATOM 1597 C CA . HIS A 1 207 ? 11.594 10.660 19.320 1.00 72.62 207 HIS A CA 1
ATOM 1598 C C . HIS A 1 207 ? 11.385 10.745 20.836 1.00 72.62 207 HIS A C 1
ATOM 1600 O O . HIS A 1 207 ? 12.221 10.265 21.590 1.00 72.62 207 HIS A O 1
ATOM 1606 N N . ASP A 1 208 ? 10.268 11.349 21.271 1.00 56.72 208 ASP A N 1
ATOM 1607 C CA . ASP A 1 208 ? 9.711 11.315 22.641 1.00 56.72 208 ASP A CA 1
ATOM 1608 C C . ASP A 1 208 ? 10.741 11.216 23.792 1.00 56.72 208 ASP A C 1
ATOM 1610 O O . ASP A 1 208 ? 10.706 10.305 24.617 1.00 56.72 208 ASP A O 1
ATOM 1614 N N . GLY A 1 209 ? 11.647 12.195 23.878 1.00 61.91 209 GLY A N 1
ATOM 1615 C CA . GLY A 1 209 ? 12.588 12.329 24.998 1.00 61.91 209 GLY A CA 1
ATOM 1616 C C . GLY A 1 209 ? 13.869 11.494 24.900 1.00 61.91 209 GLY A C 1
ATOM 1617 O O . GLY A 1 209 ? 14.700 11.599 25.800 1.00 61.91 209 GLY A O 1
ATOM 1618 N N . ASP A 1 210 ? 14.058 10.724 23.825 1.00 65.81 210 ASP A N 1
ATOM 1619 C CA . ASP A 1 210 ? 15.318 10.046 23.513 1.00 65.81 210 ASP A CA 1
ATOM 1620 C C . ASP A 1 210 ? 16.263 11.016 22.790 1.00 65.81 210 ASP A C 1
ATOM 1622 O O . ASP A 1 210 ? 16.007 11.435 21.658 1.00 65.81 210 ASP A O 1
ATOM 1626 N N . ASN A 1 211 ? 17.342 11.437 23.451 1.00 68.62 211 ASN A N 1
ATOM 1627 C CA . ASN A 1 211 ? 18.344 12.283 22.815 1.00 68.62 211 ASN A CA 1
ATOM 1628 C C . ASN A 1 211 ? 19.269 11.406 21.972 1.00 68.62 211 ASN A C 1
ATOM 1630 O O . ASN A 1 211 ? 19.996 10.576 22.502 1.00 68.62 211 ASN A O 1
ATOM 1634 N N . TYR A 1 212 ? 19.346 11.680 20.669 1.00 69.12 212 TYR A N 1
ATOM 1635 C CA . TYR A 1 212 ? 20.276 11.023 19.738 1.00 69.12 212 TYR A CA 1
ATOM 1636 C C . TYR A 1 212 ? 21.729 10.934 20.260 1.00 69.12 212 TYR A C 1
ATOM 1638 O O . TYR A 1 212 ? 22.464 9.995 19.955 1.00 69.12 212 TYR A O 1
ATOM 1646 N N . LEU A 1 213 ? 22.157 11.903 21.079 1.00 70.50 213 LEU A N 1
ATOM 1647 C CA . LEU A 1 213 ? 23.489 11.925 21.687 1.00 70.50 213 LEU A CA 1
ATOM 1648 C C . LEU A 1 213 ? 23.734 10.808 22.716 1.00 70.50 213 LEU A C 1
ATOM 1650 O O . LEU A 1 213 ? 24.900 10.455 22.912 1.00 70.50 213 LEU A O 1
ATOM 1654 N N . ASP A 1 214 ? 22.680 10.248 23.314 1.00 77.69 214 ASP A N 1
ATOM 1655 C CA . ASP A 1 214 ? 22.746 9.193 24.333 1.00 77.69 214 ASP A CA 1
ATOM 1656 C C . ASP A 1 214 ? 22.890 7.788 23.718 1.00 77.69 214 ASP A C 1
ATOM 1658 O O . ASP A 1 214 ? 23.253 6.834 24.414 1.00 77.69 214 ASP A O 1
ATOM 1662 N N . ARG A 1 215 ? 22.671 7.647 22.402 1.00 84.69 215 ARG A N 1
ATOM 1663 C CA . ARG A 1 215 ? 22.850 6.375 21.691 1.00 84.69 215 ARG A CA 1
ATOM 1664 C C . ARG A 1 215 ? 24.319 5.958 21.686 1.00 84.69 215 ARG A C 1
ATOM 1666 O O . ARG A 1 215 ? 25.220 6.729 21.340 1.00 84.69 215 ARG A O 1
ATOM 1673 N N . LEU A 1 216 ? 24.560 4.697 22.037 1.00 88.75 216 LEU A N 1
ATOM 1674 C CA . LEU A 1 216 ? 25.894 4.105 21.991 1.00 88.75 216 LEU A CA 1
ATOM 1675 C C . LEU A 1 216 ? 26.390 4.009 20.538 1.00 88.75 216 LEU A C 1
ATOM 1677 O O . LEU A 1 216 ? 25.581 3.822 19.627 1.00 88.75 216 LEU A O 1
ATOM 1681 N N . PRO A 1 217 ? 27.709 4.093 20.291 1.00 89.56 217 PRO A N 1
ATOM 1682 C CA . PRO A 1 217 ? 28.254 3.843 18.963 1.00 89.56 217 PRO A CA 1
ATOM 1683 C C . PRO A 1 217 ? 27.875 2.444 18.466 1.00 89.56 217 PRO A C 1
ATOM 1685 O O . PRO A 1 217 ? 27.962 1.478 19.229 1.00 89.56 217 PRO A O 1
ATOM 1688 N N . CYS A 1 218 ? 27.488 2.331 17.194 1.00 89.31 218 CYS A N 1
ATOM 1689 C CA . CYS A 1 218 ? 27.247 1.029 16.574 1.00 89.31 218 CYS A CA 1
ATOM 1690 C C . CYS A 1 218 ? 28.540 0.190 16.592 1.00 89.31 218 CYS A C 1
ATOM 1692 O O . CYS A 1 218 ? 29.637 0.703 16.348 1.00 89.31 218 CYS A O 1
ATOM 1694 N N . LYS A 1 219 ? 28.414 -1.104 16.884 1.00 87.81 219 LYS A N 1
ATOM 1695 C CA . LYS A 1 219 ? 29.517 -2.068 17.012 1.00 87.81 219 LYS A CA 1
ATOM 1696 C C . LYS A 1 219 ? 30.089 -2.487 15.656 1.00 87.81 219 LYS A C 1
ATOM 1698 O O . LYS A 1 219 ? 31.240 -2.914 15.597 1.00 87.81 219 LYS A O 1
ATOM 1703 N N . GLY A 1 220 ? 29.302 -2.378 14.587 1.00 85.44 220 GLY A N 1
ATOM 1704 C CA . GLY A 1 220 ? 29.642 -2.838 13.239 1.00 85.44 220 GLY A CA 1
ATOM 1705 C C . GLY A 1 220 ? 29.466 -4.346 13.034 1.00 85.44 220 GLY A C 1
ATOM 1706 O O . GLY A 1 220 ? 29.862 -4.866 11.993 1.00 85.44 220 GLY A O 1
ATOM 1707 N N . THR A 1 221 ? 28.902 -5.048 14.018 1.00 87.75 221 THR A N 1
ATOM 1708 C CA . THR A 1 221 ? 28.602 -6.491 13.977 1.00 87.75 221 THR A CA 1
ATOM 1709 C C . THR A 1 221 ? 27.100 -6.764 14.030 1.00 87.75 221 THR A C 1
ATOM 1711 O O . THR A 1 221 ? 26.697 -7.892 14.291 1.00 87.75 221 THR A O 1
ATOM 1714 N N . GLU A 1 222 ? 26.281 -5.726 13.896 1.00 89.50 222 GLU A N 1
ATOM 1715 C CA . GLU A 1 222 ? 24.830 -5.822 13.873 1.00 89.50 222 GLU A CA 1
ATOM 1716 C C . GLU A 1 222 ? 24.336 -6.547 12.613 1.00 89.50 222 GLU A C 1
ATOM 1718 O O . GLU A 1 222 ? 24.839 -6.302 11.515 1.00 89.50 222 GLU A O 1
ATOM 1723 N N . ASP A 1 223 ? 23.333 -7.412 12.774 1.00 89.00 223 ASP A N 1
ATOM 1724 C CA . ASP A 1 223 ? 22.681 -8.129 11.678 1.00 89.00 223 ASP A CA 1
ATOM 1725 C C . ASP A 1 223 ? 21.166 -7.879 11.718 1.00 89.00 223 ASP A C 1
ATOM 1727 O O . ASP A 1 223 ? 20.515 -7.993 12.758 1.00 89.00 223 ASP A O 1
ATOM 1731 N N . LEU A 1 224 ? 20.588 -7.530 10.566 1.00 89.44 224 LEU A N 1
ATOM 1732 C CA . LEU A 1 224 ? 19.147 -7.316 10.418 1.00 89.44 224 LEU A CA 1
ATOM 1733 C C . LEU A 1 224 ? 18.339 -8.606 10.592 1.00 89.44 224 LEU A C 1
ATOM 1735 O O . LEU A 1 224 ? 17.138 -8.532 10.835 1.00 89.44 224 LEU A O 1
ATOM 1739 N N . ASN A 1 225 ? 18.971 -9.775 10.483 1.00 88.75 225 ASN A N 1
ATOM 1740 C CA . ASN A 1 225 ? 18.317 -11.053 10.763 1.00 88.75 225 ASN A CA 1
ATOM 1741 C C . ASN A 1 225 ? 18.037 -11.258 12.263 1.00 88.75 225 ASN A C 1
ATOM 1743 O O . ASN A 1 225 ? 17.143 -12.031 12.610 1.00 88.75 225 ASN A O 1
ATOM 1747 N N . ASP A 1 226 ? 18.753 -10.555 13.148 1.00 88.75 226 ASP A N 1
ATOM 1748 C CA . ASP A 1 226 ? 18.585 -10.685 14.601 1.00 88.75 226 ASP A CA 1
ATOM 1749 C C . ASP A 1 226 ? 17.373 -9.902 15.130 1.00 88.75 226 ASP A C 1
ATOM 1751 O O . ASP A 1 226 ? 16.920 -10.126 16.256 1.00 88.75 226 ASP A O 1
ATOM 1755 N N . ILE A 1 227 ? 16.832 -8.976 14.330 1.00 86.75 227 ILE A N 1
ATOM 1756 C CA . ILE A 1 227 ? 15.753 -8.071 14.729 1.00 86.75 227 ILE A CA 1
ATOM 1757 C C . ILE A 1 227 ? 14.562 -8.241 13.795 1.00 86.75 227 ILE A C 1
ATOM 1759 O O . ILE A 1 227 ? 14.660 -8.118 12.576 1.00 86.75 227 ILE A O 1
ATOM 1763 N N . TYR A 1 228 ? 13.382 -8.449 14.378 1.00 86.75 228 TYR A N 1
ATOM 1764 C CA . TYR A 1 228 ? 12.154 -8.362 13.603 1.00 86.75 228 TYR A CA 1
ATOM 1765 C C . TYR A 1 228 ? 11.899 -6.909 13.177 1.00 86.75 228 TYR A C 1
ATOM 1767 O O . TYR A 1 228 ? 11.715 -6.036 14.027 1.00 86.75 228 TYR A O 1
ATOM 1775 N N . SER A 1 229 ? 11.801 -6.667 11.868 1.00 84.25 229 SER A N 1
ATOM 1776 C CA . SER A 1 229 ? 11.447 -5.362 11.313 1.00 84.25 229 SER A CA 1
ATOM 1777 C C . SER A 1 229 ? 10.393 -5.490 10.210 1.00 84.25 229 SER A C 1
ATOM 1779 O O . SER A 1 229 ? 10.509 -6.364 9.347 1.00 84.25 229 SER A O 1
ATOM 1781 N N . PRO A 1 230 ? 9.389 -4.591 10.154 1.00 82.31 230 PRO A N 1
ATOM 1782 C CA . PRO A 1 230 ? 8.493 -4.486 9.002 1.00 82.31 230 PRO A CA 1
ATOM 1783 C C . PRO A 1 230 ? 9.223 -4.255 7.669 1.00 82.31 230 PRO A C 1
ATOM 1785 O O . PRO A 1 230 ? 8.646 -4.516 6.618 1.00 82.31 230 PRO A O 1
ATOM 1788 N N . TYR A 1 231 ? 10.472 -3.773 7.705 1.00 86.06 231 TYR A N 1
ATOM 1789 C CA . TYR A 1 231 ? 11.319 -3.597 6.525 1.00 86.06 231 TYR A CA 1
ATOM 1790 C C . TYR A 1 231 ? 11.703 -4.931 5.866 1.00 86.06 231 TYR A C 1
ATOM 1792 O O . TYR A 1 231 ? 11.589 -5.054 4.649 1.00 86.06 231 TYR A O 1
ATOM 1800 N N . SER A 1 232 ? 12.134 -5.928 6.648 1.00 88.25 232 SER A N 1
ATOM 1801 C CA . SER A 1 232 ? 12.581 -7.240 6.148 1.00 88.25 232 SER A CA 1
ATOM 1802 C C . SER A 1 232 ? 11.447 -8.266 6.021 1.00 88.25 232 SER A C 1
ATOM 1804 O O . SER A 1 232 ? 11.627 -9.304 5.388 1.00 88.25 232 SER A O 1
ATOM 1806 N N . ASP A 1 233 ? 10.259 -7.977 6.564 1.00 87.69 233 ASP A N 1
ATOM 1807 C CA . ASP A 1 233 ? 9.078 -8.844 6.489 1.00 87.69 233 ASP A CA 1
ATOM 1808 C C . ASP A 1 233 ? 8.497 -8.906 5.060 1.00 87.69 233 ASP A C 1
ATOM 1810 O O . ASP A 1 233 ? 7.599 -8.153 4.671 1.00 87.69 233 ASP A O 1
ATOM 1814 N N . VAL A 1 234 ? 8.977 -9.868 4.269 1.00 90.38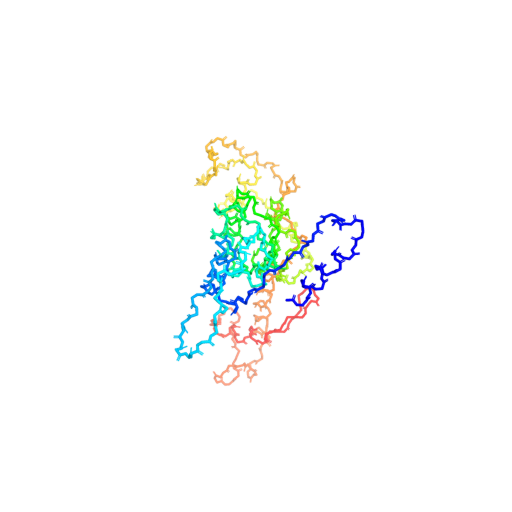 234 VAL A N 1
ATOM 1815 C CA . VAL A 1 234 ? 8.485 -10.130 2.905 1.00 90.38 234 VAL A CA 1
ATOM 1816 C C . VAL A 1 234 ? 7.242 -11.027 2.864 1.00 90.38 234 VAL A C 1
ATOM 1818 O O . VAL A 1 234 ? 6.832 -11.475 1.790 1.00 90.38 234 VAL A O 1
ATOM 1821 N N . THR A 1 235 ? 6.606 -11.317 4.004 1.00 86.38 235 THR A N 1
ATOM 1822 C CA . THR A 1 235 ? 5.464 -12.242 4.023 1.00 86.38 235 THR A CA 1
ATOM 1823 C C . THR A 1 235 ? 4.226 -11.6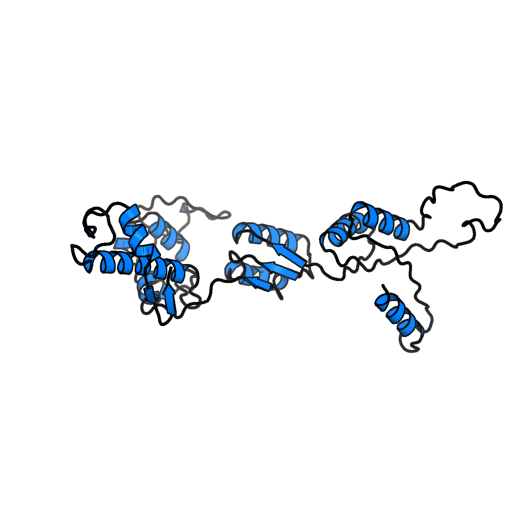42 3.357 1.00 86.38 235 THR A C 1
ATOM 1825 O O . THR A 1 235 ? 3.448 -12.375 2.744 1.00 86.38 235 THR A O 1
ATOM 1828 N N . GLN A 1 236 ? 4.024 -10.322 3.432 1.00 83.19 236 GLN A N 1
ATOM 1829 C CA . GLN A 1 236 ? 2.840 -9.637 2.896 1.00 83.19 236 GLN A CA 1
ATOM 1830 C C . GLN A 1 236 ? 3.184 -8.528 1.897 1.00 83.19 236 GLN A C 1
ATOM 1832 O O . GLN A 1 236 ? 2.844 -7.361 2.088 1.00 83.19 236 GLN A O 1
ATOM 1837 N N . LEU A 1 237 ? 3.806 -8.899 0.780 1.00 88.38 237 LEU A N 1
ATOM 1838 C CA . LEU A 1 237 ? 4.131 -7.950 -0.283 1.00 88.38 237 LEU A CA 1
ATOM 1839 C C . LEU A 1 237 ? 2.859 -7.456 -0.990 1.00 88.38 237 LEU A C 1
ATOM 1841 O O . LEU A 1 237 ? 2.103 -8.233 -1.577 1.00 88.38 237 LEU A O 1
ATOM 1845 N N . ARG A 1 238 ? 2.632 -6.140 -0.930 1.00 87.62 238 ARG A N 1
ATOM 1846 C CA . ARG A 1 238 ? 1.531 -5.437 -1.610 1.00 87.62 238 ARG A CA 1
ATOM 1847 C C . ARG A 1 238 ? 2.084 -4.258 -2.401 1.00 87.62 238 ARG A C 1
ATOM 1849 O O . ARG A 1 238 ? 2.414 -4.403 -3.574 1.00 87.62 238 ARG A O 1
ATOM 1856 N N . VAL A 1 239 ? 2.299 -3.122 -1.737 1.00 86.88 239 VAL A N 1
ATOM 1857 C CA . VAL A 1 239 ? 2.880 -1.916 -2.349 1.00 86.88 239 VAL A CA 1
ATOM 1858 C C . VAL A 1 239 ? 4.255 -2.213 -2.955 1.00 86.88 239 VAL A C 1
ATOM 1860 O O . VAL A 1 239 ? 4.493 -1.877 -4.114 1.00 86.88 239 VAL A O 1
ATOM 1863 N N . SER A 1 240 ? 5.114 -2.954 -2.247 1.00 90.12 240 SER A N 1
ATOM 1864 C CA . SER A 1 240 ? 6.430 -3.378 -2.751 1.00 90.12 240 SER A CA 1
ATOM 1865 C C . SER A 1 240 ? 6.334 -4.188 -4.049 1.00 90.12 240 SER A C 1
ATOM 1867 O O . SER A 1 240 ? 7.160 -4.030 -4.944 1.00 90.12 240 SER A O 1
ATOM 1869 N N . TYR A 1 241 ? 5.291 -5.009 -4.208 1.00 90.94 241 TYR A N 1
ATOM 1870 C CA . TYR A 1 241 ? 5.068 -5.752 -5.449 1.00 90.94 241 TYR A CA 1
ATOM 1871 C C . TYR A 1 241 ? 4.579 -4.855 -6.595 1.00 90.94 241 TYR A C 1
ATOM 1873 O O . TYR A 1 241 ? 4.909 -5.097 -7.755 1.00 90.94 241 TYR A O 1
ATOM 1881 N N . ASN A 1 242 ? 3.845 -3.777 -6.308 1.00 89.62 242 ASN A N 1
ATOM 1882 C CA . ASN A 1 242 ? 3.528 -2.778 -7.330 1.00 89.62 242 ASN A CA 1
ATOM 1883 C C . ASN A 1 242 ? 4.782 -2.033 -7.805 1.00 89.62 242 ASN A C 1
ATOM 1885 O O . ASN A 1 242 ? 4.914 -1.811 -9.007 1.00 89.62 242 ASN A O 1
ATOM 1889 N N . VAL A 1 243 ? 5.723 -1.723 -6.904 1.00 91.75 243 VAL A N 1
ATOM 1890 C CA . VAL A 1 243 ? 7.035 -1.162 -7.280 1.00 91.75 243 VAL A CA 1
ATOM 1891 C C . VAL A 1 243 ? 7.815 -2.156 -8.143 1.00 91.75 243 VAL A C 1
ATOM 1893 O O . VAL A 1 243 ? 8.287 -1.794 -9.219 1.00 91.75 243 VAL A O 1
ATOM 1896 N N . TYR A 1 244 ? 7.867 -3.427 -7.735 1.00 94.06 244 TYR A N 1
ATOM 1897 C CA . TYR A 1 244 ? 8.487 -4.499 -8.518 1.00 94.06 244 TYR A CA 1
ATOM 1898 C C . TYR A 1 244 ? 7.899 -4.585 -9.937 1.00 94.06 244 TYR A C 1
ATOM 1900 O O . TYR A 1 244 ? 8.634 -4.535 -10.924 1.00 94.06 244 TYR A O 1
ATOM 1908 N N . LYS A 1 245 ? 6.566 -4.613 -10.067 1.00 92.12 245 LYS A N 1
ATOM 1909 C CA . LYS A 1 245 ? 5.881 -4.610 -11.371 1.00 92.12 245 LYS A CA 1
ATOM 1910 C C . LYS A 1 245 ? 6.146 -3.347 -12.186 1.00 92.12 245 LYS A C 1
ATOM 1912 O O . LYS A 1 245 ? 6.227 -3.444 -13.405 1.00 92.12 245 LYS A O 1
ATOM 1917 N N . ALA A 1 246 ? 6.272 -2.182 -11.554 1.00 92.50 246 ALA A N 1
ATOM 1918 C CA . ALA A 1 246 ? 6.560 -0.932 -12.255 1.00 92.50 246 ALA A CA 1
ATOM 1919 C C . ALA A 1 246 ? 7.953 -0.957 -12.905 1.00 92.50 246 ALA A C 1
ATOM 1921 O O . ALA A 1 246 ? 8.102 -0.537 -14.052 1.00 92.50 246 ALA A O 1
ATOM 1922 N N . VAL A 1 247 ? 8.954 -1.516 -12.218 1.00 96.00 247 VAL A N 1
ATOM 1923 C CA . VAL A 1 247 ? 10.296 -1.706 -12.793 1.00 96.00 247 VAL A CA 1
ATOM 1924 C C . VAL A 1 247 ? 10.251 -2.703 -13.952 1.00 96.00 247 VAL A C 1
ATOM 1926 O O . VAL A 1 247 ? 10.795 -2.422 -15.020 1.00 96.00 247 VAL A O 1
ATOM 1929 N N . TYR A 1 248 ? 9.535 -3.821 -13.793 1.00 95.12 248 TYR A N 1
ATOM 1930 C CA . TYR A 1 248 ? 9.332 -4.787 -14.879 1.00 95.12 248 TYR A CA 1
ATOM 1931 C C . TYR A 1 248 ? 8.598 -4.178 -16.078 1.00 95.12 248 TYR A C 1
ATOM 1933 O O . TYR A 1 248 ? 8.978 -4.435 -17.215 1.00 95.12 248 TYR A O 1
ATOM 1941 N N . LEU A 1 249 ? 7.596 -3.327 -15.850 1.00 95.31 249 LEU A N 1
ATOM 1942 C CA . LEU A 1 249 ? 6.891 -2.606 -16.909 1.00 95.31 249 LEU A CA 1
ATOM 1943 C C . LEU A 1 249 ? 7.854 -1.749 -17.737 1.00 95.31 249 LEU A C 1
ATOM 1945 O O . LEU A 1 249 ? 7.808 -1.792 -18.966 1.00 95.31 249 LEU A O 1
ATOM 1949 N N . VAL A 1 250 ? 8.731 -0.988 -17.078 1.00 95.62 250 VAL A N 1
ATOM 1950 C CA . VAL A 1 250 ? 9.742 -0.176 -17.769 1.00 95.62 250 VAL A CA 1
ATOM 1951 C C . VAL A 1 250 ? 10.726 -1.069 -18.525 1.00 95.62 250 VAL A C 1
ATOM 1953 O O . VAL A 1 250 ? 11.008 -0.800 -19.690 1.00 95.62 250 VAL A O 1
ATOM 1956 N N . ALA A 1 251 ? 11.196 -2.158 -17.910 1.00 95.81 251 ALA A N 1
ATOM 1957 C CA . ALA A 1 251 ? 12.107 -3.105 -18.551 1.00 95.81 251 ALA A CA 1
ATOM 1958 C C . ALA A 1 251 ? 11.491 -3.743 -19.809 1.00 95.81 251 ALA A C 1
ATOM 1960 O O . ALA A 1 251 ? 12.125 -3.755 -20.862 1.00 95.81 251 ALA A O 1
ATOM 1961 N N . HIS A 1 252 ? 10.238 -4.199 -19.737 1.00 95.62 252 HIS A N 1
ATOM 1962 C CA . HIS A 1 252 ? 9.518 -4.749 -20.886 1.00 95.62 252 HIS A CA 1
ATOM 1963 C C . HIS A 1 252 ? 9.272 -3.696 -21.971 1.00 95.62 252 HIS A C 1
ATOM 1965 O O . HIS A 1 252 ? 9.484 -3.978 -23.145 1.00 95.62 252 HIS A O 1
ATOM 1971 N N . ALA A 1 253 ? 8.916 -2.464 -21.601 1.00 95.06 253 ALA A N 1
ATOM 1972 C CA . ALA A 1 253 ? 8.748 -1.382 -22.569 1.00 95.06 253 ALA A CA 1
ATOM 1973 C C . ALA A 1 253 ? 10.060 -1.039 -23.304 1.00 95.06 253 ALA A C 1
ATOM 1975 O O . ALA A 1 253 ? 10.045 -0.773 -24.506 1.00 95.06 253 ALA A O 1
ATOM 1976 N N . LEU A 1 254 ? 11.198 -1.072 -22.604 1.00 95.56 254 LEU A N 1
ATOM 1977 C CA . LEU A 1 254 ? 12.523 -0.896 -23.208 1.00 95.56 254 LEU A CA 1
ATOM 1978 C C . LEU A 1 254 ? 12.923 -2.093 -24.080 1.00 95.56 254 LEU A C 1
ATOM 1980 O O . LEU A 1 254 ? 13.509 -1.901 -25.145 1.00 95.56 254 LEU A O 1
ATOM 1984 N N . GLN A 1 255 ? 12.578 -3.315 -23.671 1.00 94.62 255 GLN A N 1
ATOM 1985 C CA . GLN A 1 255 ? 12.794 -4.518 -24.474 1.00 94.62 255 GLN A CA 1
ATOM 1986 C C . GLN A 1 255 ?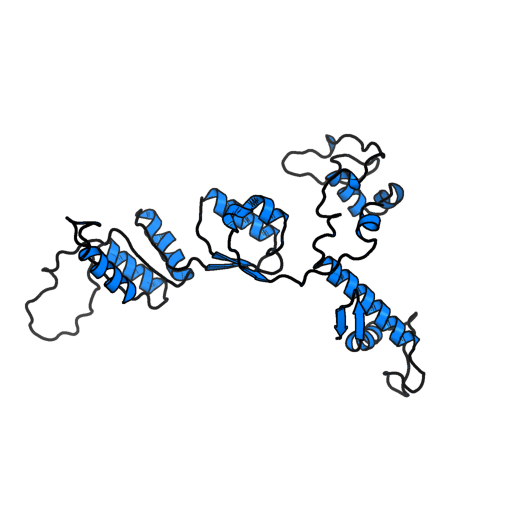 11.992 -4.469 -25.780 1.00 94.62 255 GLN A C 1
ATOM 1988 O O . GLN A 1 255 ? 12.544 -4.750 -26.841 1.00 94.62 255 GLN A O 1
ATOM 1993 N N . ASP A 1 256 ? 10.722 -4.068 -25.725 1.00 93.69 256 ASP A N 1
ATOM 1994 C CA . ASP A 1 256 ? 9.867 -3.920 -26.907 1.00 93.69 256 ASP A CA 1
ATOM 1995 C C . ASP A 1 256 ? 10.391 -2.823 -27.840 1.00 93.69 256 ASP A C 1
ATOM 1997 O O . ASP A 1 256 ? 10.407 -2.990 -29.060 1.00 93.69 256 ASP A O 1
ATOM 2001 N N . MET A 1 257 ? 10.896 -1.725 -27.269 1.00 94.06 257 MET A N 1
ATOM 2002 C CA . MET A 1 257 ? 11.582 -0.674 -28.019 1.00 94.06 257 MET A CA 1
ATOM 2003 C C . MET A 1 257 ? 12.844 -1.203 -28.712 1.00 94.06 257 MET A C 1
ATOM 2005 O O . MET A 1 257 ? 13.074 -0.891 -29.878 1.00 94.06 257 MET A O 1
ATOM 2009 N N . SER A 1 258 ? 13.628 -2.039 -28.026 1.00 94.00 258 SER A N 1
ATOM 2010 C CA . SER A 1 258 ? 14.829 -2.680 -28.574 1.00 94.00 258 SER A CA 1
ATOM 2011 C C . SER A 1 258 ? 14.513 -3.720 -29.656 1.00 94.00 258 SER A C 1
ATOM 2013 O O . SER A 1 258 ? 15.297 -3.890 -30.585 1.00 94.00 258 SER A O 1
ATOM 2015 N N . ASN A 1 259 ? 13.383 -4.418 -29.541 1.00 94.00 259 ASN A N 1
ATOM 2016 C CA . ASN A 1 259 ? 12.932 -5.434 -30.497 1.00 94.00 259 ASN A CA 1
ATOM 2017 C C . ASN A 1 259 ? 12.183 -4.835 -31.701 1.00 94.00 259 ASN A C 1
ATOM 2019 O O . ASN A 1 259 ? 11.748 -5.571 -32.588 1.00 94.00 259 ASN A O 1
ATOM 2023 N N . CYS A 1 260 ? 11.996 -3.515 -31.729 1.00 93.50 260 CYS A N 1
ATOM 2024 C CA . CYS A 1 260 ? 11.265 -2.825 -32.779 1.00 93.50 260 CYS A CA 1
ATOM 2025 C C . CYS A 1 260 ? 11.964 -2.964 -34.142 1.00 93.50 260 CYS A C 1
ATOM 2027 O O . CYS A 1 260 ? 13.160 -2.705 -34.283 1.00 93.50 260 CYS A O 1
ATOM 2029 N N . ILE A 1 261 ? 11.194 -3.333 -35.169 1.00 92.38 261 ILE A N 1
ATOM 2030 C CA . ILE A 1 261 ? 11.681 -3.471 -36.545 1.00 92.38 261 ILE A CA 1
ATOM 2031 C C . ILE A 1 261 ? 11.491 -2.140 -37.277 1.00 92.38 261 ILE A C 1
ATOM 2033 O O . ILE A 1 261 ? 10.370 -1.644 -37.407 1.00 92.38 261 ILE A O 1
ATOM 2037 N N . VAL A 1 262 ? 12.584 -1.568 -37.789 1.00 89.06 262 VAL A N 1
ATOM 2038 C CA . VAL A 1 262 ? 12.555 -0.318 -38.566 1.00 89.06 262 VAL A CA 1
ATOM 2039 C C . VAL A 1 262 ? 11.631 -0.476 -39.780 1.00 89.06 262 VAL A C 1
ATOM 2041 O O . VAL A 1 262 ? 11.742 -1.444 -40.529 1.00 89.06 262 VAL A O 1
ATOM 2044 N N . GLY A 1 263 ? 10.706 0.467 -39.968 1.00 88.50 263 GLY A N 1
ATOM 2045 C CA . GLY A 1 263 ? 9.653 0.409 -40.990 1.00 88.50 263 GLY A CA 1
ATOM 2046 C C . GLY A 1 263 ? 8.321 -0.154 -40.479 1.00 88.50 263 GLY A C 1
ATOM 2047 O O . GLY A 1 263 ? 7.281 0.117 -41.073 1.00 88.50 263 GLY A O 1
ATOM 2048 N N . GLN A 1 264 ? 8.332 -0.879 -39.356 1.00 89.75 264 GLN A N 1
ATOM 2049 C CA . GLN A 1 264 ? 7.139 -1.365 -38.643 1.00 89.75 264 GLN A CA 1
ATOM 2050 C C . GLN A 1 264 ? 6.994 -0.721 -37.257 1.00 89.75 264 GLN A C 1
ATOM 2052 O O . GLN A 1 264 ? 6.138 -1.113 -36.463 1.00 89.75 264 GLN A O 1
ATOM 2057 N N . GLY A 1 265 ? 7.848 0.255 -36.948 1.00 89.25 265 GLY A N 1
ATOM 2058 C CA . GLY A 1 265 ? 7.834 0.948 -35.677 1.00 89.25 265 GLY A CA 1
ATOM 2059 C C . GLY A 1 265 ? 6.577 1.797 -35.490 1.00 89.25 265 GLY A C 1
ATOM 2060 O O . GLY A 1 265 ? 5.915 2.188 -36.453 1.00 89.25 265 GLY A O 1
ATOM 2061 N N . PRO A 1 266 ? 6.225 2.115 -34.241 1.00 91.12 266 PRO A N 1
ATOM 2062 C CA . PRO A 1 266 ? 4.968 2.786 -33.940 1.00 91.12 266 PRO A CA 1
ATOM 2063 C C . PRO A 1 266 ? 4.950 4.287 -34.262 1.00 91.12 266 PRO A C 1
ATOM 2065 O O . PRO A 1 266 ? 3.910 4.931 -34.092 1.00 91.12 266 PRO A O 1
ATOM 2068 N N . PHE A 1 267 ? 6.083 4.876 -34.654 1.00 91.62 267 PHE A N 1
ATOM 2069 C CA . PHE A 1 267 ? 6.225 6.325 -34.776 1.00 91.62 267 PHE A CA 1
ATOM 2070 C C . PHE A 1 267 ? 6.261 6.797 -36.235 1.00 91.62 267 PHE A C 1
ATOM 2072 O O . PHE A 1 267 ? 6.901 6.206 -37.105 1.00 91.62 267 PHE A O 1
ATOM 2079 N N . PHE A 1 268 ? 5.567 7.903 -36.496 1.00 84.56 268 PHE A N 1
ATOM 2080 C CA . PHE A 1 268 ? 5.500 8.559 -37.802 1.00 84.56 268 PHE A CA 1
ATOM 2081 C C . PHE A 1 268 ? 6.590 9.641 -37.934 1.00 84.56 268 PHE A C 1
ATOM 2083 O O . PHE A 1 268 ? 6.903 10.283 -36.926 1.00 84.56 268 PHE A O 1
ATOM 2090 N N . PRO A 1 269 ? 7.112 9.927 -39.145 1.00 75.56 269 PRO A N 1
ATOM 2091 C CA . PRO A 1 269 ? 6.884 9.245 -40.430 1.00 75.56 269 PRO A CA 1
ATOM 2092 C C . PRO A 1 269 ? 7.697 7.951 -40.586 1.00 75.56 269 PRO A C 1
ATOM 2094 O O . PRO A 1 269 ? 8.744 7.798 -39.970 1.00 75.56 269 PRO A O 1
ATOM 2097 N N . ASN A 1 270 ? 7.224 7.037 -41.444 1.00 81.81 270 ASN A N 1
ATOM 2098 C CA . ASN A 1 270 ? 7.932 5.828 -41.914 1.00 81.81 270 ASN A CA 1
ATOM 2099 C C . ASN A 1 270 ? 8.123 4.670 -40.915 1.00 81.81 270 ASN A C 1
ATOM 2101 O O . ASN A 1 270 ? 9.009 3.843 -41.113 1.00 81.81 270 ASN A O 1
ATOM 2105 N N . GLY A 1 271 ? 7.312 4.581 -39.860 1.00 87.19 271 GLY A N 1
ATOM 2106 C CA . GLY A 1 271 ? 7.378 3.455 -38.925 1.00 87.19 271 GLY A CA 1
ATOM 2107 C C . GLY A 1 271 ? 8.721 3.383 -38.195 1.00 87.19 271 GLY A C 1
ATOM 2108 O O . GLY A 1 271 ? 9.405 2.357 -38.199 1.00 87.19 271 GLY A O 1
ATOM 2109 N N . THR A 1 272 ? 9.139 4.508 -37.619 1.00 91.31 272 THR A N 1
ATOM 2110 C CA . THR A 1 272 ? 10.413 4.624 -36.904 1.00 91.31 272 THR A CA 1
ATOM 2111 C C . THR A 1 272 ? 10.341 3.979 -35.523 1.00 91.31 272 THR A C 1
ATOM 2113 O O . THR A 1 272 ? 9.301 3.972 -34.858 1.00 91.31 272 THR A O 1
ATOM 2116 N N . CYS A 1 273 ? 11.477 3.438 -35.093 1.00 92.50 273 CYS A N 1
ATOM 2117 C CA . CYS A 1 273 ? 11.691 2.903 -33.756 1.00 92.50 273 CYS A CA 1
ATOM 2118 C C . CYS A 1 273 ? 12.403 3.948 -32.891 1.00 92.50 273 CYS A C 1
ATOM 2120 O O . CYS A 1 273 ? 13.179 4.757 -33.400 1.00 92.50 273 CYS A O 1
ATOM 2122 N N . ALA A 1 274 ? 12.132 3.944 -31.588 1.00 92.06 274 ALA A N 1
ATOM 2123 C CA . ALA A 1 274 ? 12.898 4.750 -30.641 1.00 92.06 274 ALA A CA 1
ATOM 2124 C C . ALA A 1 274 ? 14.170 3.996 -30.232 1.00 92.06 274 ALA A C 1
ATOM 2126 O O . ALA A 1 274 ? 14.179 2.769 -30.232 1.00 92.06 274 ALA A O 1
ATOM 2127 N N . ASP A 1 275 ? 15.228 4.729 -29.889 1.00 90.94 275 ASP A N 1
ATOM 2128 C CA . ASP A 1 275 ? 16.458 4.143 -29.359 1.00 90.94 275 ASP A CA 1
ATOM 2129 C C . ASP A 1 275 ? 16.314 3.941 -27.838 1.00 90.94 275 ASP A C 1
ATOM 2131 O O . ASP A 1 275 ? 16.122 4.933 -27.127 1.00 90.94 275 ASP A O 1
ATOM 2135 N N . PRO A 1 276 ? 16.438 2.710 -27.303 1.00 91.69 276 PRO A N 1
ATOM 2136 C CA . PRO A 1 276 ? 16.350 2.455 -25.864 1.00 91.69 276 PRO A CA 1
ATOM 2137 C C . PRO A 1 276 ? 17.427 3.169 -25.031 1.00 91.69 276 PRO A C 1
ATOM 2139 O O . PRO A 1 276 ? 17.244 3.323 -23.824 1.00 91.69 276 PRO A O 1
ATOM 2142 N N . LYS A 1 277 ? 18.524 3.643 -25.639 1.00 92.62 277 LYS A N 1
ATOM 2143 C CA . LYS A 1 277 ? 19.543 4.469 -24.965 1.00 92.62 277 LYS A CA 1
ATOM 2144 C C . LYS A 1 277 ? 19.241 5.968 -25.027 1.00 92.62 277 LYS A C 1
ATOM 2146 O O . LYS A 1 277 ? 19.736 6.719 -24.191 1.00 92.62 277 LYS A O 1
ATOM 2151 N N . LEU A 1 278 ? 18.463 6.406 -26.019 1.00 93.56 278 LEU A N 1
ATOM 2152 C CA . LEU A 1 278 ? 18.256 7.812 -26.384 1.00 93.56 278 LEU A CA 1
ATOM 2153 C C . LEU A 1 278 ? 16.789 8.065 -26.784 1.00 93.56 278 LEU A C 1
ATOM 2155 O O . LEU A 1 278 ? 16.490 8.538 -27.882 1.00 93.56 278 LEU A O 1
ATOM 2159 N N . PHE A 1 279 ? 15.853 7.759 -25.883 1.00 94.19 279 PHE A N 1
ATOM 2160 C CA . PHE A 1 279 ? 14.421 7.984 -26.094 1.00 94.19 279 PHE A CA 1
ATOM 2161 C C . PHE A 1 279 ? 13.919 9.255 -25.397 1.00 94.19 279 PHE A C 1
ATOM 2163 O O . PHE A 1 279 ? 14.428 9.695 -24.366 1.00 94.19 279 PHE A O 1
ATOM 2170 N N . LYS A 1 280 ? 12.842 9.831 -25.934 1.00 93.62 280 LYS A N 1
ATOM 2171 C CA . LYS A 1 280 ? 12.047 10.871 -25.268 1.00 93.62 280 LYS A CA 1
ATOM 2172 C C . LYS A 1 280 ? 11.017 10.215 -24.338 1.00 93.62 280 LYS A C 1
ATOM 2174 O O . LYS A 1 280 ? 10.444 9.195 -24.724 1.00 93.62 280 LYS A O 1
ATOM 2179 N N . PRO A 1 281 ? 10.666 10.811 -23.182 1.00 94.44 281 PRO A N 1
ATOM 2180 C CA . PRO A 1 281 ? 9.742 10.196 -22.218 1.00 94.44 281 PRO A CA 1
ATOM 2181 C C . PRO A 1 281 ? 8.412 9.701 -22.816 1.00 94.44 281 PRO A C 1
ATOM 2183 O O . PRO A 1 281 ? 7.936 8.620 -22.480 1.00 94.44 281 PRO A O 1
ATOM 2186 N N . TRP A 1 282 ? 7.831 10.441 -23.766 1.00 94.19 282 TRP A N 1
ATOM 2187 C CA . TRP A 1 282 ? 6.582 10.049 -24.428 1.00 94.19 282 TRP A CA 1
ATOM 2188 C C . TRP A 1 282 ? 6.713 8.789 -25.304 1.00 94.19 282 TRP A C 1
ATOM 2190 O O . TRP A 1 282 ? 5.727 8.070 -25.476 1.00 94.19 282 TRP A O 1
ATOM 2200 N N . GLN A 1 283 ? 7.908 8.494 -25.832 1.00 93.88 283 GLN A N 1
ATOM 2201 C CA . GLN A 1 283 ? 8.170 7.273 -26.600 1.00 93.88 283 GLN A CA 1
ATOM 2202 C C . GLN A 1 283 ? 8.142 6.053 -25.683 1.00 93.88 283 GLN A C 1
ATOM 2204 O O . GLN A 1 283 ? 7.519 5.057 -26.029 1.00 93.88 283 GLN A O 1
ATOM 2209 N N . LEU A 1 284 ? 8.726 6.146 -24.484 1.00 94.44 284 LEU A N 1
ATOM 2210 C CA . LEU A 1 284 ? 8.643 5.077 -23.486 1.00 94.44 284 LEU A CA 1
ATOM 2211 C C . LEU A 1 284 ? 7.194 4.842 -23.039 1.00 94.44 284 LEU A C 1
ATOM 2213 O O . LEU A 1 284 ? 6.736 3.702 -23.024 1.00 94.44 284 LEU A O 1
ATOM 2217 N N . ILE A 1 285 ? 6.438 5.914 -22.772 1.00 95.06 285 ILE A N 1
ATOM 2218 C CA . ILE A 1 285 ? 5.012 5.820 -22.409 1.00 95.06 285 ILE A CA 1
ATOM 2219 C C . ILE A 1 285 ? 4.207 5.081 -23.488 1.00 95.06 285 ILE A C 1
ATOM 2221 O O . ILE A 1 285 ? 3.296 4.321 -23.160 1.00 95.06 285 ILE A O 1
ATOM 2225 N N . HIS A 1 286 ? 4.530 5.274 -24.771 1.00 94.12 286 HIS A N 1
ATOM 2226 C CA . HIS A 1 286 ? 3.862 4.562 -25.860 1.00 94.12 286 HIS A CA 1
ATOM 2227 C C . HIS A 1 286 ? 4.010 3.037 -25.738 1.00 94.12 286 HIS A C 1
ATOM 2229 O O . HIS A 1 286 ? 3.018 2.326 -25.927 1.00 94.12 286 HIS A O 1
ATOM 2235 N N . TYR A 1 287 ? 5.218 2.551 -25.431 1.00 94.56 287 TYR A N 1
ATOM 2236 C CA . TYR A 1 287 ? 5.481 1.124 -25.225 1.00 94.56 287 TYR A CA 1
ATOM 2237 C C . TYR A 1 287 ? 4.875 0.628 -23.908 1.00 94.56 287 TYR A C 1
ATOM 2239 O O . TYR A 1 287 ? 4.200 -0.395 -23.903 1.00 94.56 287 TYR A O 1
ATOM 2247 N N . MET A 1 288 ? 4.989 1.395 -22.816 1.00 95.25 288 MET A N 1
ATOM 2248 C CA . MET A 1 288 ? 4.391 1.034 -21.520 1.00 95.25 288 MET A CA 1
ATOM 2249 C C . MET A 1 288 ? 2.872 0.823 -21.612 1.00 95.25 288 MET A C 1
ATOM 2251 O O . MET A 1 288 ? 2.357 -0.140 -21.056 1.00 95.25 288 MET A O 1
ATOM 2255 N N . LYS A 1 289 ? 2.152 1.667 -22.366 1.00 94.69 289 LYS A N 1
ATOM 2256 C CA . LYS A 1 289 ? 0.696 1.542 -22.599 1.00 94.69 289 LYS A CA 1
ATOM 2257 C C . LYS A 1 289 ? 0.279 0.311 -23.413 1.00 94.69 289 LYS A C 1
ATOM 2259 O O . LYS A 1 289 ? -0.908 0.110 -23.625 1.00 94.69 289 LYS A O 1
ATOM 2264 N N . ARG A 1 290 ? 1.230 -0.446 -23.959 1.00 92.88 290 ARG A N 1
ATOM 2265 C CA . ARG A 1 290 ? 0.983 -1.669 -24.738 1.00 92.88 290 ARG A CA 1
ATOM 2266 C C . ARG A 1 290 ? 1.704 -2.878 -24.155 1.00 92.88 290 ARG A C 1
ATOM 2268 O O . ARG A 1 290 ? 1.629 -3.960 -24.735 1.00 92.88 290 ARG A O 1
ATOM 2275 N N . ALA A 1 291 ? 2.392 -2.692 -23.032 1.00 93.94 291 ALA A N 1
ATOM 2276 C CA . ALA A 1 291 ? 3.165 -3.737 -22.401 1.00 93.94 291 ALA A CA 1
ATOM 2277 C C . ALA A 1 291 ? 2.243 -4.882 -21.978 1.00 93.94 291 ALA A C 1
ATOM 2279 O O . ALA A 1 291 ? 1.177 -4.679 -21.388 1.00 93.94 291 ALA A O 1
ATOM 2280 N N . ASN A 1 292 ? 2.679 -6.096 -22.287 1.00 94.38 292 ASN A N 1
ATOM 2281 C CA . ASN A 1 292 ? 1.980 -7.323 -21.953 1.00 94.38 292 ASN A CA 1
ATOM 2282 C C . ASN A 1 292 ? 3.017 -8.350 -21.512 1.00 94.38 292 ASN A C 1
ATOM 2284 O O . ASN A 1 292 ? 3.751 -8.894 -22.337 1.00 94.38 292 ASN A O 1
ATOM 2288 N N . PHE A 1 293 ? 3.096 -8.587 -20.209 1.00 94.44 293 PHE A N 1
ATOM 2289 C CA . PHE A 1 293 ? 4.110 -9.455 -19.625 1.00 94.44 293 PHE A CA 1
ATOM 2290 C C . PHE A 1 293 ? 3.553 -10.246 -18.446 1.00 94.44 293 PHE A C 1
ATOM 2292 O O . PHE A 1 293 ? 2.418 -10.038 -18.014 1.00 94.44 293 PHE A O 1
ATOM 2299 N N . SER A 1 294 ? 4.350 -11.180 -17.928 1.00 92.31 294 SER A N 1
ATOM 2300 C CA . SER A 1 294 ? 4.038 -11.872 -16.682 1.00 92.31 294 SER A CA 1
ATOM 2301 C C . SER A 1 294 ? 5.111 -11.610 -15.635 1.00 92.31 294 SER A C 1
ATOM 2303 O O . SER A 1 294 ? 6.297 -11.664 -15.944 1.00 92.31 294 SER A O 1
ATOM 2305 N N . ALA A 1 295 ? 4.689 -11.339 -14.402 1.00 88.31 295 ALA A N 1
ATOM 2306 C CA . ALA A 1 295 ? 5.562 -11.205 -13.243 1.00 88.31 295 ALA A CA 1
ATOM 2307 C C . ALA A 1 295 ? 5.047 -12.130 -12.138 1.00 88.31 295 ALA A C 1
ATOM 2309 O O . ALA A 1 295 ? 3.898 -12.004 -11.723 1.00 88.31 295 ALA A O 1
ATOM 2310 N N . LEU A 1 296 ? 5.883 -13.063 -11.670 1.00 87.88 296 LEU A N 1
ATOM 2311 C CA . LEU A 1 296 ? 5.510 -14.076 -10.667 1.00 87.88 296 LEU A CA 1
ATOM 2312 C C . LEU A 1 296 ? 4.202 -14.825 -11.001 1.00 87.88 296 LEU A C 1
ATOM 2314 O O . LEU A 1 296 ? 3.337 -15.001 -10.155 1.00 87.88 296 LEU A O 1
ATOM 2318 N N . GLY A 1 297 ? 4.021 -15.226 -12.263 1.00 83.25 297 GLY A N 1
ATOM 2319 C CA . GLY A 1 297 ? 2.839 -15.981 -12.700 1.00 83.25 297 GLY A CA 1
ATOM 2320 C C . GLY A 1 297 ? 1.570 -15.147 -12.919 1.00 83.25 297 GLY A C 1
ATOM 2321 O O . GLY A 1 297 ? 0.608 -15.649 -13.501 1.00 83.25 297 GLY A O 1
ATOM 2322 N N . GLU A 1 298 ? 1.560 -13.864 -12.548 1.00 85.88 298 GLU A N 1
ATOM 2323 C CA . GLU A 1 298 ? 0.455 -12.954 -12.856 1.00 85.88 298 GLU A CA 1
ATOM 2324 C C . GLU A 1 298 ? 0.670 -12.282 -14.212 1.00 85.88 298 GLU A C 1
ATOM 2326 O O . GLU A 1 298 ? 1.779 -11.852 -14.529 1.00 85.88 298 GLU A O 1
ATOM 2331 N N . LYS A 1 299 ? -0.386 -12.175 -15.027 1.00 91.38 299 LYS A N 1
ATOM 2332 C CA . LYS A 1 299 ? -0.351 -11.390 -16.269 1.00 91.38 299 LYS A CA 1
ATOM 2333 C C . LYS A 1 299 ? -0.598 -9.917 -15.960 1.00 91.38 299 LYS A C 1
ATOM 2335 O O . LYS A 1 299 ? -1.601 -9.577 -15.337 1.00 91.38 299 LYS A O 1
ATOM 2340 N N . VAL A 1 300 ? 0.282 -9.057 -16.457 1.00 90.69 300 VAL A N 1
ATOM 2341 C CA . VAL A 1 300 ? 0.184 -7.601 -16.359 1.00 90.69 300 VAL A CA 1
ATOM 2342 C C . VAL A 1 300 ? 0.000 -7.036 -17.761 1.00 90.69 300 VAL A C 1
ATOM 2344 O O . VAL A 1 300 ? 0.794 -7.313 -18.662 1.00 90.69 300 VAL A O 1
ATOM 2347 N N . LYS A 1 301 ? -1.062 -6.250 -17.940 1.00 92.06 301 LYS A N 1
ATOM 2348 C CA . LYS A 1 301 ? -1.402 -5.595 -19.202 1.00 92.06 301 LYS A CA 1
ATOM 2349 C C . LYS A 1 301 ? -1.926 -4.190 -18.929 1.00 92.06 301 LYS A C 1
ATOM 2351 O O . LYS A 1 301 ? -2.708 -4.012 -17.995 1.00 92.06 301 LYS A O 1
ATOM 2356 N N . PHE A 1 302 ? -1.505 -3.241 -19.754 1.00 85.88 302 PHE A N 1
ATOM 2357 C CA . PHE A 1 302 ? -1.977 -1.856 -19.757 1.00 85.88 302 PHE A CA 1
ATOM 2358 C C . PHE A 1 302 ? -2.687 -1.519 -21.069 1.00 85.88 302 PHE A C 1
ATOM 2360 O O . PHE A 1 302 ? -2.483 -2.262 -22.061 1.00 85.88 302 PHE A O 1
#

pLDDT: mean 81.16, std 13.04, range [38.25, 96.0]